Protein AF-A0CNX6-F1 (afdb_monomer_lite)

Structure (mmCIF, N/CA/C/O backbone):
data_AF-A0CNX6-F1
#
_entry.id   AF-A0CNX6-F1
#
loop_
_atom_site.group_PDB
_atom_site.id
_atom_site.type_symbol
_atom_site.label_atom_id
_atom_site.label_alt_id
_atom_site.label_comp_id
_atom_site.label_asym_id
_atom_site.label_entity_id
_atom_site.label_seq_id
_atom_site.pdbx_PDB_ins_code
_atom_site.Cartn_x
_atom_site.Cartn_y
_atom_site.Cartn_z
_atom_site.occupancy
_atom_site.B_iso_or_equiv
_atom_site.auth_seq_id
_atom_site.auth_comp_id
_atom_site.auth_asym_id
_atom_site.auth_atom_id
_atom_site.pdbx_PDB_model_num
ATOM 1 N N . MET A 1 1 ? -31.852 -24.486 -34.198 1.00 36.44 1 MET A N 1
ATOM 2 C CA . MET A 1 1 ? -31.543 -23.685 -35.401 1.00 36.44 1 MET A CA 1
ATOM 3 C C . MET A 1 1 ? -32.086 -22.284 -35.173 1.00 36.44 1 MET A C 1
ATOM 5 O O . MET A 1 1 ? -33.287 -22.093 -35.274 1.00 36.44 1 MET A O 1
ATOM 9 N N . HIS A 1 2 ? -31.235 -21.342 -34.767 1.00 29.67 2 HIS A N 1
ATOM 10 C CA . HIS A 1 2 ? -31.602 -19.928 -34.651 1.00 29.67 2 HIS A CA 1
ATOM 11 C C . HIS A 1 2 ? -31.051 -19.204 -35.879 1.00 29.67 2 HIS A C 1
ATOM 13 O O . HIS A 1 2 ? -29.842 -19.201 -36.094 1.00 29.67 2 HIS A O 1
ATOM 19 N N . VAL A 1 3 ? -31.940 -18.643 -36.699 1.00 36.47 3 VAL A N 1
ATOM 20 C CA . VAL A 1 3 ? -31.579 -17.771 -37.822 1.00 36.47 3 VAL A CA 1
ATOM 21 C C . VAL A 1 3 ? -31.664 -16.337 -37.315 1.00 36.47 3 VAL A C 1
ATOM 23 O O . VAL A 1 3 ? -32.747 -15.853 -36.993 1.00 36.47 3 VAL A O 1
ATOM 26 N N . SER A 1 4 ? -30.517 -15.678 -37.198 1.00 38.25 4 SER A N 1
ATOM 27 C CA . SER A 1 4 ? -30.438 -14.260 -36.851 1.00 38.25 4 SER A CA 1
ATOM 28 C C . SER A 1 4 ? -30.680 -13.416 -38.101 1.00 38.25 4 SER A C 1
ATOM 30 O O . SER A 1 4 ? -29.988 -13.574 -39.106 1.00 38.25 4 SER A O 1
ATOM 32 N N . ILE A 1 5 ? -31.661 -12.519 -38.038 1.00 42.66 5 ILE A N 1
ATOM 33 C CA . ILE A 1 5 ? -31.946 -11.528 -39.079 1.00 42.66 5 ILE A CA 1
ATOM 34 C C . ILE A 1 5 ? -30.960 -10.368 -38.891 1.00 42.66 5 ILE A C 1
ATOM 36 O O . ILE A 1 5 ? -30.980 -9.697 -37.860 1.00 42.66 5 ILE A O 1
ATOM 40 N N . LEU A 1 6 ? -30.072 -10.163 -39.867 1.00 39.75 6 LEU A N 1
ATOM 41 C CA . LEU A 1 6 ? -29.133 -9.037 -39.896 1.00 39.75 6 LEU A CA 1
ATOM 42 C C . LEU A 1 6 ? -29.864 -7.724 -40.195 1.00 39.75 6 LEU A C 1
ATOM 44 O O . LEU A 1 6 ? -30.817 -7.691 -40.978 1.00 39.75 6 LEU A O 1
ATOM 48 N N . SER A 1 7 ? -29.400 -6.632 -39.585 1.00 51.34 7 SER A N 1
ATOM 49 C CA . SER A 1 7 ? -29.961 -5.301 -39.810 1.00 51.34 7 SER A CA 1
ATOM 50 C C . SER A 1 7 ? -29.601 -4.782 -41.219 1.00 51.34 7 SER A C 1
ATOM 52 O O . SER A 1 7 ? -28.533 -5.115 -41.742 1.00 51.34 7 SER A O 1
ATOM 54 N N . PRO A 1 8 ? -30.428 -3.926 -41.853 1.00 50.75 8 PRO A N 1
ATOM 55 C CA . PRO A 1 8 ? -30.141 -3.374 -43.186 1.00 50.75 8 PRO A CA 1
ATOM 56 C C . PRO A 1 8 ? -28.811 -2.602 -43.286 1.00 50.75 8 PRO A C 1
ATOM 58 O O . PRO A 1 8 ? -28.249 -2.467 -44.373 1.00 50.75 8 PRO A O 1
ATOM 61 N N . LEU A 1 9 ? -28.286 -2.114 -42.157 1.00 49.88 9 LEU A N 1
ATOM 62 C CA . LEU A 1 9 ? -27.001 -1.413 -42.072 1.00 49.88 9 LEU A CA 1
ATOM 63 C C . LEU A 1 9 ? -25.792 -2.354 -42.212 1.00 49.88 9 LEU A C 1
ATOM 65 O O . LEU A 1 9 ? -24.749 -1.929 -42.712 1.00 49.88 9 LEU A O 1
ATOM 69 N N . ASP A 1 10 ? -25.937 -3.631 -41.854 1.00 50.38 10 ASP A N 1
ATOM 70 C CA . ASP A 1 10 ? -24.855 -4.620 -41.952 1.00 50.38 10 ASP A CA 1
ATOM 71 C C . ASP A 1 10 ? -24.656 -5.117 -43.394 1.00 50.38 10 ASP A C 1
ATOM 73 O O . ASP A 1 10 ? -23.540 -5.446 -43.800 1.00 50.38 10 ASP A O 1
ATOM 77 N N . ILE A 1 11 ? -25.710 -5.070 -44.218 1.00 54.50 11 ILE A N 1
ATOM 78 C CA . ILE A 1 11 ? -25.638 -5.380 -45.656 1.00 54.50 11 ILE A CA 1
ATOM 79 C C . ILE A 1 11 ? -24.845 -4.296 -46.404 1.00 54.50 11 ILE A C 1
ATOM 81 O O . ILE A 1 11 ? -24.065 -4.600 -47.305 1.00 54.50 11 ILE A O 1
ATOM 85 N N . LEU A 1 12 ? -24.967 -3.030 -45.994 1.00 48.00 12 LEU A N 1
ATOM 86 C CA . LEU A 1 12 ? -24.266 -1.909 -46.629 1.00 48.00 12 LEU A CA 1
ATOM 87 C C . LEU A 1 12 ? -22.758 -1.894 -46.342 1.00 48.00 12 LEU A C 1
ATOM 89 O O . LEU A 1 12 ? -21.979 -1.507 -47.213 1.00 48.00 12 LEU A O 1
ATOM 93 N N . LYS A 1 13 ? -22.318 -2.361 -45.167 1.00 51.28 13 LYS A N 1
ATOM 94 C CA . LYS A 1 13 ? -20.883 -2.444 -44.843 1.00 51.28 13 LYS A CA 1
ATOM 95 C C . LYS A 1 13 ? -20.153 -3.535 -45.629 1.00 51.28 13 LYS A C 1
ATOM 97 O O . LYS A 1 13 ? -19.016 -3.311 -46.038 1.00 51.28 13 LYS A O 1
ATOM 102 N N . ASN A 1 14 ? -20.807 -4.664 -45.910 1.00 49.69 14 ASN A N 1
ATOM 103 C CA . ASN A 1 14 ? -20.186 -5.771 -46.648 1.00 49.69 14 ASN A CA 1
ATOM 104 C C . ASN A 1 14 ? -20.047 -5.518 -48.157 1.00 49.69 14 ASN A C 1
ATOM 106 O O . ASN A 1 14 ? -19.192 -6.122 -48.797 1.00 49.69 14 ASN A O 1
ATOM 110 N N . VAL A 1 15 ? -20.833 -4.603 -48.731 1.00 56.00 15 VAL A N 1
ATOM 111 C CA . VAL A 1 15 ? -20.748 -4.280 -50.168 1.00 56.00 15 VAL A CA 1
ATOM 112 C C . VAL A 1 15 ? -19.650 -3.250 -50.471 1.00 56.00 15 VAL A C 1
ATOM 114 O O . VAL A 1 15 ? -19.107 -3.245 -51.571 1.00 56.00 15 VAL A O 1
ATOM 117 N N . PHE A 1 16 ? -19.269 -2.399 -49.510 1.00 51.25 16 PHE A N 1
ATOM 118 C CA . PHE A 1 16 ? -18.373 -1.262 -49.776 1.00 51.25 16 PHE A CA 1
ATOM 119 C C . PHE A 1 16 ? -16.903 -1.442 -49.362 1.00 51.25 16 PHE A C 1
ATOM 121 O O . PHE A 1 16 ? -16.089 -0.588 -49.707 1.00 51.25 16 PHE A O 1
ATOM 128 N N . MET A 1 17 ? -16.537 -2.523 -48.666 1.00 44.75 17 MET A N 1
ATOM 129 C CA . MET A 1 17 ? -15.186 -2.706 -48.101 1.00 44.75 17 MET A CA 1
ATOM 130 C C . MET A 1 17 ? -14.483 -3.984 -48.582 1.00 44.75 17 MET A C 1
ATOM 132 O O . MET A 1 17 ? -13.770 -4.624 -47.817 1.00 44.75 17 MET A O 1
ATOM 136 N N . ASN A 1 18 ? -14.659 -4.365 -49.850 1.00 43.34 18 ASN A N 1
ATOM 137 C CA . ASN A 1 18 ? -13.845 -5.413 -50.471 1.00 43.34 18 ASN A CA 1
ATOM 138 C C . ASN A 1 18 ? -12.880 -4.779 -51.495 1.00 43.34 18 ASN A C 1
ATOM 140 O O . ASN A 1 18 ? -13.341 -4.262 -52.514 1.00 43.34 18 ASN A O 1
ATOM 144 N N . PRO A 1 19 ? -11.553 -4.767 -51.256 1.00 48.38 19 PRO A N 1
ATOM 145 C CA . PRO A 1 19 ? -10.582 -4.059 -52.091 1.00 48.38 19 PRO A CA 1
ATOM 146 C C . PRO A 1 19 ? -10.087 -4.924 -53.261 1.00 48.38 19 PRO A C 1
ATOM 148 O O . PRO A 1 19 ? -8.896 -4.982 -53.550 1.00 48.38 19 PRO A O 1
ATOM 151 N N . LEU A 1 20 ? -11.004 -5.605 -53.946 1.00 47.19 20 LEU A N 1
ATOM 152 C CA . LEU A 1 20 ? -10.717 -6.394 -55.143 1.00 47.19 20 LEU A CA 1
ATOM 153 C C . LEU A 1 20 ? -11.647 -5.954 -56.268 1.00 47.19 20 LEU A C 1
ATOM 155 O O . LEU A 1 20 ? -12.494 -6.717 -56.698 1.00 47.19 20 LEU A O 1
ATOM 159 N N . PHE A 1 21 ? -11.525 -4.705 -56.716 1.00 44.97 21 PHE A N 1
ATOM 160 C CA . PHE A 1 21 ? -11.891 -4.338 -58.086 1.00 44.97 21 PHE A CA 1
ATOM 161 C C . PHE A 1 21 ? -11.226 -3.005 -58.444 1.00 44.97 21 PHE A C 1
ATOM 163 O O . PHE A 1 21 ? -11.696 -1.915 -58.112 1.00 44.97 21 PHE A O 1
ATOM 170 N N . VAL A 1 22 ? -10.075 -3.112 -59.099 1.00 51.28 22 VAL A N 1
ATOM 171 C CA . VAL A 1 22 ? -9.511 -2.039 -59.912 1.00 51.28 22 VAL A CA 1
ATOM 172 C C . VAL A 1 22 ? -10.306 -2.061 -61.217 1.00 51.28 22 VAL A C 1
ATOM 174 O O . VAL A 1 22 ? -10.332 -3.090 -61.875 1.00 51.28 22 VAL A O 1
ATOM 177 N N . GLU A 1 23 ? -11.019 -0.980 -61.538 1.00 51.03 23 GLU A N 1
ATOM 178 C CA . GLU A 1 23 ? -10.852 -0.226 -62.792 1.00 51.03 23 GLU A CA 1
ATOM 179 C C . GLU A 1 23 ? -11.990 0.789 -63.040 1.00 51.03 23 GLU A C 1
ATOM 181 O O . GLU A 1 23 ? -13.180 0.520 -62.904 1.00 51.03 23 GLU A O 1
ATOM 186 N N . THR A 1 24 ? -11.564 1.979 -63.479 1.00 49.41 24 THR A N 1
ATOM 187 C CA . THR A 1 24 ? -12.315 3.127 -64.032 1.00 49.41 24 THR A CA 1
ATOM 188 C C . THR A 1 24 ? -13.084 4.051 -63.061 1.00 49.41 24 THR A C 1
ATOM 190 O O . THR A 1 24 ? -14.204 3.810 -62.614 1.00 49.41 24 THR A O 1
ATOM 193 N N . LYS A 1 25 ? -12.498 5.236 -62.814 1.00 53.53 25 LYS A N 1
ATOM 194 C CA . LYS A 1 25 ? -13.112 6.377 -62.096 1.00 53.53 25 LYS A CA 1
ATOM 195 C C . LYS A 1 25 ? -14.414 6.887 -62.740 1.00 53.53 25 LYS A C 1
ATOM 197 O O . LYS A 1 25 ? -15.207 7.542 -62.066 1.00 53.53 25 LYS A O 1
ATOM 202 N N . THR A 1 26 ? -14.651 6.587 -64.015 1.00 54.91 26 THR A N 1
ATOM 203 C CA . THR A 1 26 ? -15.762 7.142 -64.800 1.00 54.91 26 THR A CA 1
ATOM 204 C C . THR A 1 26 ? -17.111 6.496 -64.460 1.00 54.91 26 THR A C 1
ATOM 206 O O . THR A 1 26 ? -18.118 7.196 -64.368 1.00 54.91 26 THR A O 1
ATOM 209 N N . VAL A 1 27 ? -17.147 5.191 -64.162 1.00 55.97 27 VAL A N 1
ATOM 210 C CA . VAL A 1 27 ? -18.404 4.477 -63.847 1.00 55.97 27 VAL A CA 1
ATOM 211 C C . VAL A 1 27 ? -18.932 4.848 -62.455 1.00 55.97 27 VAL A C 1
ATOM 213 O O . VAL A 1 27 ? -20.139 4.985 -62.251 1.00 55.97 27 VAL A O 1
ATOM 216 N N . ARG A 1 28 ? -18.032 5.117 -61.500 1.00 55.88 28 ARG A N 1
ATOM 217 C CA . ARG A 1 28 ? -18.399 5.480 -60.120 1.00 55.88 28 ARG A CA 1
ATOM 218 C C . ARG A 1 28 ? -19.134 6.824 -60.034 1.00 55.88 28 ARG A C 1
ATOM 220 O O . ARG A 1 28 ? -20.031 6.973 -59.208 1.00 55.88 28 ARG A O 1
ATOM 227 N N . MET A 1 29 ? -18.791 7.779 -60.902 1.00 59.28 29 MET A N 1
ATOM 228 C CA . MET A 1 29 ? -19.467 9.081 -60.978 1.00 59.28 29 MET A CA 1
ATOM 229 C C . MET A 1 29 ? -20.886 8.967 -61.543 1.00 59.28 29 MET A C 1
ATOM 231 O O . MET A 1 29 ? -21.799 9.586 -60.997 1.00 59.28 29 MET A O 1
ATOM 235 N N . HIS A 1 30 ? -21.106 8.140 -62.571 1.00 62.12 30 HIS A N 1
ATOM 236 C CA . HIS A 1 30 ? -22.454 7.942 -63.107 1.00 62.12 30 HIS A CA 1
ATOM 237 C C . HIS A 1 30 ? -23.366 7.178 -62.147 1.00 62.12 30 HIS A C 1
ATOM 239 O O . HIS A 1 30 ? -24.505 7.604 -61.959 1.00 62.12 30 HIS A O 1
ATOM 245 N N . LEU A 1 31 ? -22.860 6.154 -61.450 1.00 60.31 31 LEU A N 1
ATOM 246 C CA . LEU A 1 31 ? -23.667 5.403 -60.483 1.00 60.31 31 LEU A CA 1
ATOM 247 C C . LEU A 1 31 ? -24.138 6.280 -59.305 1.00 60.31 31 LEU A C 1
ATOM 249 O O . LEU A 1 31 ? -25.303 6.219 -58.906 1.00 60.31 31 LEU A O 1
ATOM 253 N N . LEU A 1 32 ? -23.261 7.149 -58.781 1.00 62.78 32 LEU A N 1
ATOM 254 C CA . LEU A 1 32 ? -23.598 8.087 -57.699 1.00 62.78 32 LEU A CA 1
ATOM 255 C C . LEU A 1 32 ? -24.633 9.133 -58.132 1.00 62.78 32 LEU A C 1
ATOM 257 O O . LEU A 1 32 ? -25.510 9.493 -57.343 1.00 62.78 32 LEU A O 1
ATOM 261 N N . HIS A 1 33 ? -24.565 9.595 -59.383 1.00 68.62 33 HIS A N 1
ATOM 262 C CA . HIS A 1 33 ? -25.531 10.555 -59.909 1.00 68.62 33 HIS A CA 1
ATOM 263 C C . HIS A 1 33 ? -26.914 9.917 -60.092 1.00 68.62 33 HIS A C 1
ATOM 265 O O . HIS A 1 33 ? -27.915 10.492 -59.664 1.00 68.62 33 HIS A O 1
ATOM 271 N N . THR A 1 34 ? -26.983 8.693 -60.628 1.00 68.00 34 THR A N 1
ATOM 272 C CA . THR A 1 34 ? -28.257 7.975 -60.781 1.00 68.00 34 THR A CA 1
ATOM 273 C C . THR A 1 34 ? -28.888 7.607 -59.439 1.00 68.00 34 THR A C 1
ATOM 275 O O . THR A 1 34 ? -30.102 7.730 -59.295 1.00 68.00 34 THR A O 1
ATOM 278 N N . MET A 1 35 ? -28.099 7.243 -58.419 1.00 71.25 35 MET A N 1
ATOM 279 C CA . MET A 1 35 ? -28.651 6.956 -57.087 1.00 71.25 35 MET A CA 1
ATOM 280 C C . MET A 1 35 ? -29.179 8.211 -56.380 1.00 71.25 35 MET A C 1
ATOM 282 O O . MET A 1 35 ? -30.213 8.130 -55.719 1.00 71.25 35 MET A O 1
ATOM 286 N N . ARG A 1 36 ? -28.536 9.377 -56.552 1.00 67.19 36 ARG A N 1
ATOM 287 C CA . ARG A 1 36 ? -29.060 10.655 -56.032 1.00 67.19 36 ARG A CA 1
ATOM 288 C C . ARG A 1 36 ? -30.414 11.010 -56.644 1.00 67.19 36 ARG A C 1
ATOM 290 O O . ARG A 1 36 ? -31.321 11.397 -55.913 1.00 67.19 36 ARG A O 1
ATOM 297 N N . ILE A 1 37 ? -30.565 10.825 -57.955 1.00 69.50 37 ILE A N 1
ATOM 298 C CA . ILE A 1 37 ? -31.827 11.085 -58.661 1.00 69.50 37 ILE A CA 1
ATOM 299 C C . ILE A 1 37 ? -32.917 10.107 -58.194 1.00 69.50 37 ILE A C 1
ATOM 301 O O . ILE A 1 37 ? -34.033 10.525 -57.889 1.00 69.50 37 ILE A O 1
ATOM 305 N N . PHE A 1 38 ? -32.586 8.820 -58.050 1.00 69.44 38 PHE A N 1
ATOM 306 C CA . PHE A 1 38 ? -33.543 7.800 -57.613 1.00 69.44 38 PHE A CA 1
ATOM 307 C C . PHE A 1 38 ? -34.036 8.026 -56.171 1.00 69.44 38 PHE A C 1
ATOM 309 O O . PHE A 1 38 ? -35.221 7.857 -55.885 1.00 69.44 38 PHE A O 1
ATOM 316 N N . PHE A 1 39 ? -33.153 8.460 -55.263 1.00 63.84 39 PHE A N 1
ATOM 317 C CA . PHE A 1 39 ? -33.538 8.818 -53.893 1.00 63.84 39 PHE A CA 1
ATOM 318 C C . PHE A 1 39 ? -34.388 10.095 -53.831 1.00 63.84 39 PHE A C 1
ATOM 320 O O . PHE A 1 39 ? -35.363 10.127 -53.081 1.00 63.84 39 PHE A O 1
ATOM 327 N N . ALA A 1 40 ? -34.069 11.111 -54.641 1.00 60.97 40 ALA A N 1
ATOM 328 C CA . ALA A 1 40 ? -34.831 12.359 -54.692 1.00 60.97 40 ALA A CA 1
ATOM 329 C C . ALA A 1 40 ? -36.265 12.160 -55.218 1.00 60.97 40 ALA A C 1
ATOM 331 O O . ALA A 1 40 ? -37.193 12.786 -54.713 1.00 60.97 40 ALA A O 1
ATOM 332 N N . MET A 1 41 ? -36.469 11.253 -56.182 1.00 70.06 41 MET A N 1
ATOM 333 C CA . MET A 1 41 ? -37.806 10.947 -56.710 1.00 70.06 41 MET A CA 1
ATOM 334 C C . MET A 1 41 ? -38.646 10.091 -55.755 1.00 70.06 41 MET A C 1
ATOM 336 O O . MET A 1 41 ? -39.860 10.262 -55.684 1.00 70.06 41 MET A O 1
ATOM 340 N N . LYS A 1 42 ? -38.021 9.161 -55.019 1.00 71.62 42 LYS A N 1
ATOM 341 C CA . LYS A 1 42 ? -38.747 8.221 -54.151 1.00 71.62 42 LYS A CA 1
ATOM 342 C C . LYS A 1 42 ? -39.124 8.814 -52.787 1.00 71.62 42 LYS A C 1
ATOM 344 O O . LYS A 1 42 ? -40.061 8.324 -52.162 1.00 71.62 42 LYS A O 1
ATOM 349 N N . TYR A 1 43 ? -38.437 9.868 -52.336 1.00 65.06 43 TYR A N 1
ATOM 350 C CA . TYR A 1 43 ? -38.671 10.500 -51.031 1.00 65.06 43 TYR A CA 1
ATOM 351 C C . TYR A 1 43 ? -38.680 12.041 -51.111 1.00 65.06 43 TYR A C 1
ATOM 353 O O . TYR A 1 43 ? -37.820 12.696 -50.514 1.00 65.06 43 TYR A O 1
ATOM 361 N N . PRO A 1 44 ? -39.661 12.657 -51.799 1.00 58.09 44 PRO A N 1
ATOM 362 C CA . PRO A 1 44 ? -39.697 14.109 -52.013 1.00 58.09 44 PRO A CA 1
ATOM 363 C C . PRO A 1 44 ? -39.846 14.927 -50.716 1.00 58.09 44 PRO A C 1
ATOM 365 O O . PRO A 1 44 ? -39.481 16.098 -50.681 1.00 58.09 44 PRO A O 1
ATOM 368 N N . HIS A 1 45 ? -40.313 14.315 -49.623 1.00 54.66 45 HIS A N 1
ATOM 369 C CA . HIS A 1 45 ? -40.473 14.975 -48.321 1.00 54.66 45 HIS A CA 1
ATOM 370 C C . HIS A 1 45 ? -39.189 15.055 -47.475 1.00 54.66 45 HIS A C 1
ATOM 372 O O . HIS A 1 45 ? -39.203 15.683 -46.422 1.00 54.66 45 HIS A O 1
ATOM 378 N N . ILE A 1 46 ? -38.076 14.446 -47.907 1.00 52.78 46 ILE A N 1
ATOM 379 C CA . ILE A 1 46 ? -36.804 14.457 -47.153 1.00 52.78 46 ILE A CA 1
ATOM 380 C C . ILE A 1 46 ? -35.867 15.594 -47.630 1.00 52.78 46 ILE A C 1
ATOM 382 O O . ILE A 1 46 ? -34.819 15.841 -47.039 1.00 52.78 46 ILE A O 1
ATOM 386 N N . VAL A 1 47 ? -36.258 16.371 -48.651 1.00 48.84 47 VAL A N 1
ATOM 387 C CA . VAL A 1 47 ? -35.452 17.467 -49.235 1.00 48.84 47 VAL A CA 1
ATOM 388 C C . VAL A 1 47 ? -35.770 18.831 -48.590 1.00 48.84 47 VAL A C 1
ATOM 390 O O . VAL A 1 47 ? -35.898 19.850 -49.259 1.00 48.84 47 VAL A O 1
ATOM 393 N N . GLN A 1 48 ? -35.905 18.863 -47.263 1.00 54.38 48 GLN A N 1
ATOM 394 C CA . GLN A 1 48 ? -35.879 20.095 -46.458 1.00 54.38 48 GLN A CA 1
ATOM 395 C C . GLN A 1 48 ? -35.084 19.869 -45.168 1.00 54.38 48 GLN A C 1
ATOM 397 O O . GLN A 1 48 ? -35.543 20.138 -44.062 1.00 54.38 48 GLN A O 1
ATOM 402 N N . LEU A 1 49 ? -33.858 19.366 -45.288 1.00 55.25 49 LEU A N 1
ATOM 403 C CA . LEU A 1 49 ? -32.885 19.538 -44.214 1.00 55.25 49 LEU A CA 1
ATOM 404 C C . LEU A 1 49 ? -32.257 20.919 -44.399 1.00 55.25 49 LEU A C 1
ATOM 406 O O . LEU A 1 49 ? -31.230 21.060 -45.056 1.00 55.25 49 LEU A O 1
ATOM 410 N N . GLN A 1 50 ? -32.922 21.950 -43.867 1.00 50.94 50 GLN A N 1
ATOM 411 C CA . GLN A 1 50 ? -32.249 23.220 -43.619 1.00 50.94 50 GLN A CA 1
ATOM 412 C C . GLN A 1 50 ? -31.043 22.932 -42.725 1.00 50.94 50 GLN A C 1
ATOM 414 O O . GLN A 1 50 ? -31.171 22.244 -41.709 1.00 50.94 50 GLN A O 1
ATOM 419 N N . GLU A 1 51 ? -29.876 23.425 -43.131 1.00 55.12 51 GLU A N 1
ATOM 420 C CA . GLU A 1 51 ? -28.644 23.365 -42.356 1.00 55.12 51 GLU A CA 1
ATOM 421 C C . GLU A 1 51 ? -28.887 24.040 -41.005 1.00 55.12 51 GLU A C 1
ATOM 423 O O . GLU A 1 51 ? -28.845 25.260 -40.856 1.00 55.12 51 GLU A O 1
ATOM 428 N N . LYS A 1 52 ? -29.213 23.231 -39.997 1.00 54.75 52 LYS A N 1
ATOM 429 C CA . LYS A 1 52 ? -29.296 23.685 -38.619 1.00 54.75 52 LYS A CA 1
ATOM 430 C C . LYS A 1 52 ? -27.858 23.962 -38.200 1.00 54.75 52 LYS A C 1
ATOM 432 O O . LYS A 1 52 ? -27.131 23.036 -37.850 1.00 54.75 52 LYS A O 1
ATOM 437 N N . VAL A 1 53 ? -27.437 25.221 -38.301 1.00 58.88 53 VAL A N 1
ATOM 438 C CA . VAL A 1 53 ? -26.156 25.698 -37.772 1.00 58.88 53 VAL A CA 1
ATOM 439 C C . VAL A 1 53 ? -26.207 25.488 -36.261 1.00 58.88 53 VAL A C 1
ATOM 441 O O . VAL A 1 53 ? -26.762 26.292 -35.513 1.00 58.88 53 VAL A O 1
ATOM 444 N N . VAL A 1 54 ? -25.720 24.334 -35.808 1.00 64.62 54 VAL A N 1
ATOM 445 C CA . VAL A 1 54 ? -25.539 24.051 -34.388 1.00 64.62 54 VAL A CA 1
ATOM 446 C C . VAL A 1 54 ? -24.356 24.897 -33.955 1.00 64.62 54 VAL A C 1
ATOM 448 O O . VAL A 1 54 ? -23.208 24.525 -34.167 1.00 64.62 54 VAL A O 1
ATOM 451 N N . LEU A 1 55 ? -24.647 26.072 -33.403 1.00 65.06 55 LEU A N 1
ATOM 452 C CA . LEU A 1 55 ? -23.653 26.931 -32.781 1.00 65.06 55 LEU A CA 1
ATOM 453 C C . LEU A 1 55 ? -23.157 26.220 -31.513 1.00 65.06 55 LEU A C 1
ATOM 455 O O . LEU A 1 55 ? -23.810 26.254 -30.469 1.00 65.06 55 LEU A O 1
ATOM 459 N N . TYR A 1 56 ? -22.045 25.497 -31.621 1.00 73.81 56 TYR A N 1
ATOM 460 C CA . TYR A 1 56 ? -21.371 24.899 -30.472 1.00 73.81 56 TYR A CA 1
ATOM 461 C C . TYR A 1 56 ? -20.823 26.036 -29.611 1.00 73.81 56 TYR A C 1
ATOM 463 O O . TYR A 1 56 ? -19.945 26.786 -30.030 1.00 73.81 56 TYR A O 1
ATOM 471 N N . LYS A 1 57 ? -21.399 26.202 -28.418 1.00 81.00 57 LYS A N 1
ATOM 472 C CA . LYS A 1 57 ? -20.930 27.182 -27.442 1.00 81.00 57 LYS A CA 1
ATOM 473 C C . LYS A 1 57 ? -19.545 26.746 -26.967 1.00 81.00 57 LYS A C 1
ATOM 475 O O . LYS A 1 57 ? -19.412 25.637 -26.459 1.00 81.00 57 LYS A O 1
ATOM 480 N N . GLU A 1 58 ? -18.539 27.592 -27.153 1.00 93.12 58 GLU A N 1
ATOM 481 C CA . GLU A 1 58 ? -17.209 27.391 -26.575 1.00 93.12 58 GLU A CA 1
ATOM 482 C C . GLU A 1 58 ? -17.331 27.424 -25.041 1.00 93.12 58 GLU A C 1
ATOM 484 O O . GLU A 1 58 ? -18.007 28.302 -24.498 1.00 93.12 58 GLU A O 1
ATOM 489 N N . TYR A 1 59 ? -16.754 26.439 -24.347 1.00 91.50 59 TYR A N 1
ATOM 490 C CA . TYR A 1 59 ? -16.770 26.346 -22.881 1.00 91.50 59 TYR A CA 1
ATOM 491 C C . TYR A 1 59 ? -15.420 25.847 -22.364 1.00 91.50 59 TYR A C 1
ATOM 493 O O . TYR A 1 59 ? -14.910 24.835 -22.848 1.00 91.50 59 TYR A O 1
ATOM 501 N N . SER A 1 60 ? -14.832 26.533 -21.388 1.00 94.56 60 SER A N 1
ATOM 502 C CA . SER A 1 60 ? -13.594 26.086 -20.746 1.00 94.56 60 SER A CA 1
ATOM 503 C C . SER A 1 60 ? -13.883 25.119 -19.595 1.00 94.56 60 SER A C 1
ATOM 505 O O . SER A 1 60 ? -15.038 24.875 -19.235 1.00 94.56 60 SER A O 1
ATOM 507 N N . CYS A 1 61 ? -12.835 24.550 -18.998 1.00 92.81 61 CYS A N 1
ATOM 508 C CA . CYS A 1 61 ? -12.983 23.712 -17.811 1.00 92.81 61 CYS A CA 1
ATOM 509 C C . CYS A 1 61 ? -13.671 24.466 -16.665 1.00 92.81 61 CYS A C 1
ATOM 511 O O . CYS A 1 61 ? -14.509 23.902 -15.972 1.00 92.81 61 CYS A O 1
ATOM 513 N N . GLU A 1 62 ? -13.380 25.753 -16.511 1.00 94.31 62 GLU A N 1
ATOM 514 C CA . GLU A 1 62 ? -13.907 26.615 -15.453 1.00 94.31 62 GLU A CA 1
ATOM 515 C C . GLU A 1 62 ? -15.420 26.867 -15.583 1.00 94.31 62 GLU A C 1
ATOM 517 O O . GLU A 1 62 ? -16.088 27.117 -14.578 1.00 94.31 62 GLU A O 1
ATOM 522 N N . ASP A 1 63 ? -15.988 26.702 -16.783 1.00 94.25 63 ASP A N 1
ATOM 523 C CA . ASP A 1 63 ? -17.432 26.807 -17.033 1.00 94.25 63 ASP A CA 1
ATOM 524 C C . ASP A 1 63 ? -18.216 25.554 -16.583 1.00 94.25 63 ASP A C 1
ATOM 526 O O . ASP A 1 63 ? -19.453 25.546 -16.536 1.00 94.25 63 ASP A O 1
ATOM 530 N N . LEU A 1 64 ? -17.521 24.459 -16.254 1.00 93.38 64 LEU A N 1
ATOM 531 C CA . LEU A 1 64 ? -18.127 23.172 -15.913 1.00 93.38 64 LEU A CA 1
ATOM 532 C C . LEU A 1 64 ? -18.429 23.093 -14.412 1.00 93.38 64 LEU A C 1
ATOM 534 O O . LEU A 1 64 ? -17.623 22.638 -13.607 1.00 93.38 64 LEU A O 1
ATOM 538 N N . LEU A 1 65 ? -19.654 23.468 -14.038 1.00 94.44 65 LEU A N 1
ATOM 539 C CA . LEU A 1 65 ? -20.104 23.544 -12.637 1.00 94.44 65 LEU A CA 1
ATOM 540 C C . LEU A 1 65 ? -20.382 22.189 -11.959 1.00 94.44 65 LEU A C 1
ATOM 542 O O . LEU A 1 65 ? -20.751 22.146 -10.788 1.00 94.44 65 LEU A O 1
ATOM 546 N N . THR A 1 66 ? -20.266 21.070 -12.676 1.00 93.06 66 THR A N 1
ATOM 547 C CA . THR A 1 66 ? -20.609 19.742 -12.144 1.00 93.06 66 THR A CA 1
ATOM 548 C C . THR A 1 66 ? -19.475 18.756 -12.358 1.00 93.06 66 THR A C 1
ATOM 550 O O . THR A 1 66 ? -19.032 18.575 -13.494 1.00 93.06 66 THR A O 1
ATOM 553 N N . LYS A 1 67 ? -19.107 18.024 -11.299 1.00 90.81 67 LYS A N 1
ATOM 554 C CA . LYS A 1 67 ? -18.068 16.981 -11.313 1.00 90.81 67 LYS A CA 1
ATOM 555 C C . LYS A 1 67 ? -18.180 16.009 -12.488 1.00 90.81 67 LYS A C 1
ATOM 557 O O . LYS A 1 67 ? -17.180 15.694 -13.113 1.00 90.81 67 LYS A O 1
ATOM 562 N N . THR A 1 68 ? -19.392 15.566 -12.820 1.00 91.38 68 THR A N 1
ATOM 563 C CA . THR A 1 68 ? -19.633 14.592 -13.900 1.00 91.38 68 THR A CA 1
ATOM 564 C C . THR A 1 68 ? -19.344 15.129 -15.299 1.00 91.38 68 THR A C 1
ATOM 566 O O . THR A 1 68 ? -19.171 14.338 -16.217 1.00 91.38 68 THR A O 1
ATOM 569 N N . LYS A 1 69 ? -19.318 16.453 -15.480 1.00 91.56 69 LYS A N 1
ATOM 570 C CA . LYS A 1 69 ? -18.997 17.091 -16.762 1.00 91.56 69 LYS A CA 1
ATOM 571 C C . LYS A 1 69 ? -17.531 17.506 -16.858 1.00 91.56 69 LYS A C 1
ATOM 573 O O . LYS A 1 69 ? -17.074 17.796 -17.954 1.00 91.56 69 LYS A O 1
ATOM 578 N N . CYS A 1 70 ? -16.810 17.528 -15.738 1.00 91.62 70 CYS A N 1
ATOM 579 C CA . CYS A 1 70 ? -15.424 17.967 -15.648 1.00 91.62 70 CYS A CA 1
ATOM 580 C C . CYS A 1 70 ? -14.462 16.889 -16.164 1.00 91.62 70 CYS A C 1
ATOM 582 O O . CYS A 1 70 ? -13.786 16.219 -15.387 1.00 91.62 70 CYS A O 1
ATOM 584 N N . THR A 1 71 ? -14.453 16.686 -17.479 1.00 89.19 71 THR A N 1
ATOM 585 C CA . THR A 1 71 ? -13.572 15.715 -18.140 1.00 89.19 71 THR A CA 1
ATOM 586 C C . THR A 1 71 ? -12.666 16.391 -19.159 1.00 89.19 71 THR A C 1
ATOM 588 O O . THR A 1 71 ? -11.456 16.200 -19.112 1.00 89.19 71 THR A O 1
ATOM 591 N N . GLN A 1 72 ? -13.231 17.205 -20.053 1.00 91.94 72 GLN A N 1
ATOM 592 C CA . GLN A 1 72 ? -12.488 17.940 -21.075 1.00 91.94 72 GLN A CA 1
ATOM 593 C C . GLN A 1 72 ? -13.243 19.197 -21.526 1.00 91.94 72 GLN A C 1
ATOM 595 O O . GLN A 1 72 ? -14.477 19.229 -21.471 1.00 91.94 72 GLN A O 1
ATOM 600 N N . ASP A 1 73 ? -12.511 20.207 -21.986 1.00 92.00 73 ASP A N 1
ATOM 601 C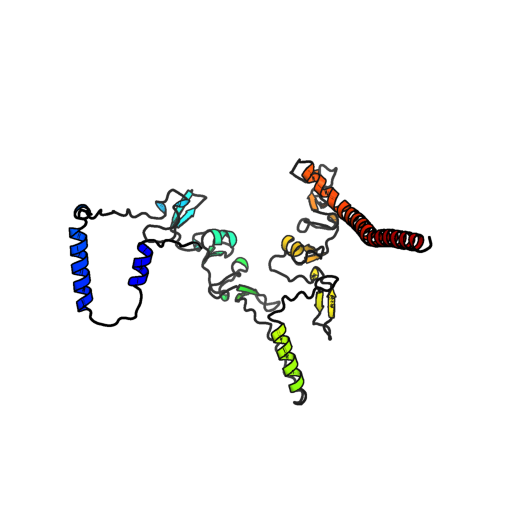 CA . ASP A 1 73 ? -13.075 21.428 -22.566 1.00 92.00 73 ASP A CA 1
ATOM 602 C C . ASP A 1 73 ? -13.478 21.242 -24.046 1.00 92.00 73 ASP A C 1
ATOM 604 O O . ASP A 1 73 ? -13.343 20.156 -24.621 1.00 92.00 73 ASP A O 1
ATOM 608 N N . TYR A 1 74 ? -13.983 22.304 -24.685 1.00 91.94 74 TYR A N 1
ATOM 609 C CA . TYR A 1 74 ? -14.350 22.274 -26.110 1.00 91.94 74 TYR A CA 1
ATOM 610 C C . TYR A 1 74 ? -13.159 22.060 -27.067 1.00 91.94 74 TYR A C 1
ATOM 612 O O . TYR A 1 74 ? -13.365 21.681 -28.220 1.00 91.94 74 TYR A O 1
ATOM 620 N N . GLN A 1 75 ? -11.927 22.303 -26.604 1.00 91.25 75 GLN A N 1
ATOM 621 C CA . GLN A 1 75 ? -10.685 22.094 -27.355 1.00 91.25 75 GLN A CA 1
ATOM 622 C C . GLN A 1 75 ? -10.110 20.683 -27.142 1.00 91.25 75 GLN A C 1
ATOM 624 O O . GLN A 1 75 ? -9.111 20.332 -27.770 1.00 91.25 75 GLN A O 1
ATOM 629 N N . GLY A 1 76 ? -10.723 19.872 -26.272 1.00 87.38 76 GLY A N 1
ATOM 630 C CA . GLY A 1 76 ? -10.241 18.544 -25.899 1.00 87.38 76 GLY A CA 1
ATOM 631 C C . GLY A 1 76 ? -9.116 18.555 -24.860 1.00 87.38 76 GLY A C 1
ATOM 632 O O . GLY A 1 76 ? -8.445 17.538 -24.693 1.00 87.38 76 GLY A O 1
ATOM 633 N N . LYS A 1 77 ? -8.880 19.671 -24.158 1.00 85.88 77 LYS A N 1
ATOM 634 C CA . LYS A 1 77 ? -7.945 19.710 -23.025 1.00 85.88 77 LYS A CA 1
ATOM 635 C C . LYS A 1 77 ? -8.597 19.081 -21.807 1.00 85.88 77 LYS A C 1
ATOM 637 O O . LYS A 1 77 ? -9.742 19.392 -21.487 1.00 85.88 77 LYS A O 1
ATOM 642 N N . SER A 1 78 ? -7.854 18.221 -21.118 1.00 86.38 78 SER A N 1
ATOM 643 C CA . SER A 1 78 ? -8.333 17.558 -19.909 1.00 86.38 78 SER A CA 1
ATOM 644 C C . SER A 1 78 ? -8.643 18.567 -18.807 1.00 86.38 78 SER A C 1
ATOM 646 O O . SER A 1 78 ? -7.862 19.477 -18.524 1.00 86.38 78 SER A O 1
ATOM 648 N N . CYS A 1 79 ? -9.777 18.366 -18.151 1.00 88.56 79 CYS A N 1
ATOM 649 C CA . CYS A 1 79 ? -10.192 19.151 -17.003 1.00 88.56 79 CYS A CA 1
ATOM 650 C C . CYS A 1 79 ? -10.060 18.343 -15.716 1.00 88.56 79 CYS A C 1
ATOM 652 O O . CYS A 1 79 ? -10.194 17.120 -15.719 1.00 88.56 79 CYS A O 1
ATOM 654 N N . LEU A 1 80 ? -9.851 19.039 -14.602 1.00 86.00 80 LEU A N 1
ATOM 655 C CA . LEU A 1 80 ? -9.726 18.442 -13.285 1.00 86.00 80 LEU A CA 1
ATOM 656 C C . LEU A 1 80 ? -10.713 19.035 -12.282 1.00 86.00 80 LEU A C 1
ATOM 658 O O . LEU A 1 80 ? -10.756 20.243 -12.067 1.00 86.00 80 LEU A O 1
ATOM 662 N N . TRP A 1 81 ? -11.449 18.161 -11.593 1.00 87.44 81 TRP A N 1
ATOM 663 C CA . TRP A 1 81 ? -12.361 18.559 -10.525 1.00 87.44 81 TRP A CA 1
ATOM 664 C C . TRP A 1 81 ? -11.639 18.714 -9.183 1.00 87.44 81 TRP A C 1
ATOM 666 O O . TRP A 1 81 ? -11.141 17.748 -8.599 1.00 87.44 81 TRP A O 1
ATOM 676 N N . MET A 1 82 ? -11.649 19.925 -8.640 1.00 78.75 82 MET A N 1
ATOM 677 C CA . MET A 1 82 ? -11.075 20.257 -7.342 1.00 78.75 82 MET A CA 1
ATOM 678 C C . MET A 1 82 ? -12.130 20.096 -6.241 1.00 78.75 82 MET A C 1
ATOM 680 O O . MET A 1 82 ? -12.978 20.961 -6.041 1.00 78.75 82 MET A O 1
ATOM 684 N N . ASN A 1 83 ? -12.066 19.001 -5.472 1.00 76.56 83 ASN A N 1
ATOM 685 C CA . ASN A 1 83 ? -13.036 18.732 -4.393 1.00 76.56 83 ASN A CA 1
ATOM 686 C C . ASN A 1 83 ? -13.056 19.816 -3.296 1.00 76.56 83 ASN A C 1
ATOM 688 O O . ASN A 1 83 ? -14.096 20.026 -2.678 1.00 76.56 83 ASN A O 1
ATOM 692 N N . LEU A 1 84 ? -11.928 20.490 -3.042 1.00 76.00 84 LEU A N 1
ATOM 693 C CA . LEU A 1 84 ? -11.833 21.531 -2.009 1.00 76.00 84 LEU A CA 1
ATOM 694 C C . LEU A 1 84 ? -12.578 22.809 -2.406 1.00 76.00 84 LEU A C 1
ATOM 696 O O . LEU A 1 84 ? -13.268 23.396 -1.583 1.00 76.00 84 LEU A O 1
ATOM 700 N N . THR A 1 85 ? -12.441 23.231 -3.663 1.00 83.19 85 THR A N 1
ATOM 701 C CA . THR A 1 85 ? -13.042 24.469 -4.177 1.00 83.19 85 THR A CA 1
ATOM 702 C C . THR A 1 85 ? -14.373 24.234 -4.884 1.00 83.19 85 THR A C 1
ATOM 704 O O . THR A 1 85 ? -15.058 25.200 -5.190 1.00 83.19 85 THR A O 1
ATOM 707 N N . GLN A 1 86 ? -14.750 22.972 -5.130 1.00 89.25 86 GLN A N 1
ATOM 708 C CA . GLN A 1 86 ? -15.918 22.586 -5.934 1.00 89.25 86 GLN A CA 1
ATOM 709 C C . GLN A 1 86 ? -15.898 23.222 -7.335 1.00 89.25 86 GLN A C 1
ATOM 711 O O . GLN A 1 86 ? -16.937 23.585 -7.881 1.00 89.25 86 GLN A O 1
ATOM 716 N N . THR A 1 87 ? -14.704 23.363 -7.916 1.00 89.75 87 THR A N 1
ATOM 717 C CA . THR A 1 87 ? -14.503 23.941 -9.248 1.00 89.75 87 THR A CA 1
ATOM 718 C C . THR A 1 87 ? -13.794 22.962 -10.169 1.00 89.75 87 THR A C 1
ATOM 720 O O . THR A 1 87 ? -13.001 22.126 -9.733 1.00 89.75 87 THR A O 1
ATOM 723 N N . CYS A 1 88 ? -14.079 23.073 -11.459 1.00 90.12 88 CYS A N 1
ATOM 724 C CA . CYS A 1 88 ? -13.357 22.379 -12.507 1.00 90.12 88 CYS A CA 1
ATOM 725 C C . CYS A 1 88 ? -12.277 23.322 -13.056 1.00 90.12 88 CYS A C 1
ATOM 727 O O . CYS A 1 88 ? -12.566 24.480 -13.334 1.00 90.12 88 CYS A O 1
ATOM 729 N N . VAL A 1 89 ? -11.030 22.867 -13.151 1.00 88.94 89 VAL A N 1
ATOM 730 C CA . VAL A 1 89 ? -9.901 23.675 -13.638 1.00 88.94 89 VAL A CA 1
ATOM 731 C C . VAL A 1 89 ? -9.211 22.969 -14.788 1.00 88.94 89 VAL A C 1
ATOM 733 O O . VAL A 1 89 ? -9.228 21.741 -14.872 1.00 88.94 89 VAL A O 1
ATOM 736 N N . THR A 1 90 ? -8.595 23.734 -15.678 1.00 88.06 90 THR A N 1
ATOM 737 C CA . THR A 1 90 ? -7.786 23.162 -16.756 1.00 88.06 90 THR A CA 1
ATOM 738 C C . THR A 1 90 ? -6.596 22.393 -16.177 1.00 88.06 90 THR A C 1
ATOM 740 O O . THR A 1 90 ? -5.772 22.957 -15.459 1.00 88.06 90 THR A O 1
ATOM 743 N N . PHE A 1 91 ? -6.498 21.095 -16.476 1.00 84.50 91 PHE A N 1
ATOM 744 C CA . 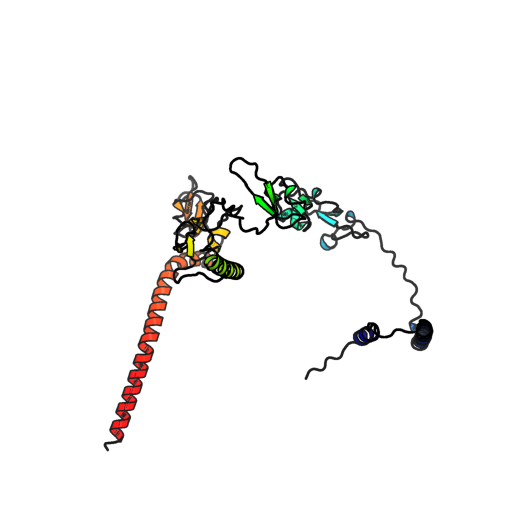PHE A 1 91 ? -5.375 20.260 -16.055 1.00 84.50 91 PHE A CA 1
ATOM 745 C C . PHE A 1 91 ? -4.298 20.294 -17.130 1.00 84.50 91 PHE A C 1
ATOM 747 O O . PHE A 1 91 ? -4.416 19.644 -18.169 1.00 84.50 91 PHE A O 1
ATOM 754 N N . SER A 1 92 ? -3.254 21.083 -16.890 1.00 81.19 92 SER A N 1
ATOM 755 C CA . SER A 1 92 ? -2.177 21.259 -17.866 1.00 81.19 92 SER A CA 1
ATOM 756 C C . SER A 1 92 ? -0.989 20.337 -17.597 1.00 81.19 92 SER A C 1
ATOM 758 O O . SER A 1 92 ? -0.375 19.822 -18.531 1.00 81.19 92 SER A O 1
ATOM 760 N N . GLN A 1 93 ? -0.687 20.087 -16.322 1.00 87.44 93 GLN A N 1
ATOM 761 C CA . GLN A 1 93 ? 0.495 19.343 -15.900 1.00 87.44 93 GLN A CA 1
ATOM 762 C C . GLN A 1 93 ? 0.311 18.767 -14.491 1.00 87.44 93 GLN A C 1
ATOM 764 O O . GLN A 1 93 ? -0.394 19.320 -13.648 1.00 87.44 93 GLN A O 1
ATOM 769 N N . CYS A 1 94 ? 1.001 17.664 -14.199 1.00 90.94 94 CYS A N 1
ATOM 770 C CA . CYS A 1 94 ? 0.919 17.003 -12.896 1.00 90.94 94 CYS A CA 1
ATOM 771 C C . CYS A 1 94 ? 1.320 17.916 -11.723 1.00 90.94 94 CYS A C 1
ATOM 773 O O . CYS A 1 94 ? 0.767 17.774 -10.636 1.00 90.94 94 CYS A O 1
ATOM 775 N N . SER A 1 95 ? 2.225 18.881 -11.934 1.00 90.25 95 SER A N 1
ATOM 776 C CA . SER A 1 95 ? 2.708 19.803 -10.890 1.00 90.25 95 SER A CA 1
ATOM 777 C C . SER A 1 95 ? 1.633 20.698 -10.282 1.00 90.25 95 SER A C 1
ATOM 779 O O . SER A 1 95 ? 1.846 21.227 -9.188 1.00 90.25 95 SER A O 1
ATOM 781 N N . ASP A 1 96 ? 0.479 20.820 -10.939 1.00 87.06 96 ASP A N 1
ATOM 782 C CA . ASP A 1 96 ? -0.671 21.574 -10.441 1.00 87.06 96 ASP A CA 1
ATOM 783 C C . ASP A 1 96 ? -1.336 20.860 -9.238 1.00 87.06 96 ASP A C 1
ATOM 785 O O . ASP A 1 96 ? -2.020 21.482 -8.421 1.00 87.06 96 ASP A O 1
ATOM 789 N N . VAL A 1 97 ? -1.088 19.554 -9.067 1.00 87.44 97 VAL A N 1
ATOM 790 C CA . VAL A 1 97 ? -1.661 18.725 -7.999 1.00 87.44 97 VAL A CA 1
ATOM 791 C C . VAL A 1 97 ? -0.687 18.616 -6.822 1.00 87.44 97 VAL A C 1
ATOM 793 O O . VAL A 1 97 ? 0.344 17.946 -6.877 1.00 87.44 97 VAL A O 1
ATOM 796 N N . LYS A 1 98 ? -1.038 19.247 -5.697 1.00 90.12 98 LYS A N 1
ATOM 797 C CA . LYS A 1 98 ? -0.240 19.256 -4.454 1.00 90.12 98 LYS A CA 1
ATOM 798 C C . LYS A 1 98 ? -0.521 18.032 -3.577 1.00 90.12 98 LYS A C 1
ATOM 800 O O . LYS A 1 98 ? -1.013 18.161 -2.456 1.00 90.12 98 LYS A O 1
ATOM 805 N N . LYS A 1 99 ? -0.269 16.840 -4.116 1.00 91.69 99 LYS A N 1
ATOM 806 C CA . LYS A 1 99 ? -0.396 15.568 -3.395 1.00 91.69 99 LYS A CA 1
ATOM 807 C C . LYS A 1 99 ? 0.958 14.882 -3.262 1.00 91.69 99 LYS A C 1
ATOM 809 O O . LYS A 1 99 ? 1.809 14.982 -4.141 1.00 91.69 99 LYS A O 1
ATOM 814 N N . THR A 1 100 ? 1.150 14.194 -2.143 1.00 92.81 100 THR A N 1
ATOM 815 C CA . THR A 1 100 ? 2.455 13.656 -1.731 1.00 92.81 100 THR A CA 1
ATOM 816 C C . THR A 1 100 ? 2.566 12.146 -1.921 1.00 92.81 100 THR A C 1
ATOM 818 O O . THR A 1 100 ? 3.641 11.580 -1.730 1.00 92.81 100 THR A O 1
ATOM 821 N N . THR A 1 101 ? 1.478 11.476 -2.313 1.00 92.25 101 THR A N 1
ATOM 822 C CA . THR A 1 101 ? 1.455 10.024 -2.515 1.00 92.25 101 THR A CA 1
ATOM 823 C C . THR A 1 101 ? 1.120 9.655 -3.958 1.00 92.25 101 THR A C 1
ATOM 825 O O . THR A 1 101 ? 0.347 10.336 -4.632 1.00 92.25 101 THR A O 1
ATOM 828 N N . LEU A 1 102 ? 1.681 8.537 -4.440 1.00 91.00 102 LEU A N 1
ATOM 829 C CA . LEU A 1 102 ? 1.403 8.020 -5.786 1.00 91.00 102 LEU A CA 1
ATOM 830 C C . LEU A 1 102 ? -0.095 7.768 -6.002 1.00 91.00 102 LEU A C 1
ATOM 832 O O . LEU A 1 102 ? -0.633 8.177 -7.024 1.00 91.00 102 LEU A O 1
ATOM 836 N N . SER A 1 103 ? -0.752 7.109 -5.041 1.00 90.00 103 SER A N 1
ATOM 837 C CA . SER A 1 103 ? -2.176 6.759 -5.140 1.00 90.00 103 SER A CA 1
ATOM 838 C C . SER A 1 103 ? -3.037 8.008 -5.297 1.00 90.00 103 SER A C 1
ATOM 840 O O . SER A 1 103 ? -3.907 8.054 -6.161 1.00 90.00 103 SER A O 1
ATOM 842 N N . GLU A 1 104 ? -2.745 9.060 -4.527 1.00 90.94 104 GLU A N 1
ATOM 843 C CA . GLU A 1 104 ? -3.442 10.330 -4.687 1.00 90.94 104 GLU A CA 1
ATOM 844 C C . GLU A 1 104 ? -3.152 10.969 -6.039 1.00 90.94 104 GLU A C 1
ATOM 846 O O . GLU A 1 104 ? -4.098 11.414 -6.660 1.00 90.94 104 GLU A O 1
ATOM 851 N N . CYS A 1 105 ? -1.909 10.985 -6.533 1.00 91.25 105 CYS A N 1
ATOM 852 C CA . CYS A 1 105 ? -1.591 11.543 -7.855 1.00 91.25 105 CYS A CA 1
ATOM 853 C C . CYS A 1 105 ? -2.267 10.785 -9.008 1.00 91.25 105 CYS A C 1
ATOM 855 O O . CYS A 1 105 ? -2.753 11.401 -9.956 1.00 91.25 105 CYS A O 1
ATOM 857 N N . GLN A 1 106 ? -2.350 9.458 -8.911 1.00 88.50 106 GLN A N 1
ATOM 858 C CA . GLN A 1 106 ? -2.951 8.606 -9.938 1.00 88.50 106 GLN A CA 1
ATOM 859 C C . GLN A 1 106 ? -4.476 8.726 -10.020 1.00 88.50 106 GLN A C 1
ATOM 861 O O . GLN A 1 106 ? -5.046 8.407 -11.058 1.00 88.50 106 GLN A O 1
ATOM 866 N N . GLN A 1 107 ? -5.146 9.249 -8.986 1.00 83.94 107 GLN A N 1
ATOM 867 C CA . GLN A 1 107 ? -6.570 9.601 -9.079 1.00 83.94 107 GLN A CA 1
ATOM 868 C C . GLN A 1 107 ? -6.838 10.733 -10.083 1.00 83.94 107 GLN A C 1
ATOM 870 O O . GLN A 1 107 ? -7.969 10.883 -10.538 1.00 83.94 107 GLN A O 1
ATOM 875 N N . TYR A 1 108 ? -5.818 11.538 -10.400 1.00 82.00 108 TYR A N 1
ATOM 876 C CA . TYR A 1 108 ? -5.920 12.702 -11.281 1.00 82.00 108 TYR A CA 1
ATOM 877 C C . TYR A 1 108 ? -5.504 12.354 -12.708 1.00 82.00 108 TYR A C 1
ATOM 879 O O . TYR A 1 108 ? -6.173 12.734 -13.664 1.00 82.00 108 TYR A O 1
ATOM 887 N N . SER A 1 109 ? -4.395 11.630 -12.855 1.00 84.38 109 SER A N 1
ATOM 888 C CA . SER A 1 109 ? -3.938 11.130 -14.145 1.00 84.38 109 SER A CA 1
ATOM 889 C C . SER A 1 109 ? -3.038 9.919 -13.951 1.00 84.38 109 SER A C 1
ATOM 891 O O . SER A 1 109 ? -2.115 9.932 -13.135 1.00 84.38 109 SER A O 1
ATOM 893 N N . GLU A 1 110 ? -3.264 8.891 -14.767 1.00 83.94 110 GLU A N 1
ATOM 894 C CA . GLU A 1 110 ? -2.422 7.693 -14.812 1.00 83.94 110 GLU A CA 1
ATOM 895 C C . GLU A 1 110 ? -0.988 7.989 -15.273 1.00 83.94 110 GLU A C 1
ATOM 897 O O . GLU A 1 110 ? -0.125 7.134 -15.123 1.00 83.94 110 GLU A O 1
ATOM 902 N N . GLN A 1 111 ? -0.728 9.182 -15.823 1.00 87.19 111 GLN A N 1
ATOM 903 C CA . GLN A 1 111 ? 0.590 9.630 -16.292 1.00 87.19 111 GLN A CA 1
ATOM 904 C C . GLN A 1 111 ? 1.380 10.415 -15.229 1.00 87.19 111 GLN A C 1
ATOM 906 O O . GLN A 1 111 ? 2.470 10.920 -15.516 1.00 87.19 111 GLN A O 1
ATOM 911 N N . CYS A 1 112 ? 0.837 10.549 -14.014 1.00 92.62 112 CYS A N 1
ATOM 912 C CA . CYS A 1 112 ? 1.475 11.261 -12.913 1.00 92.62 112 CYS A CA 1
ATOM 913 C C . CYS A 1 112 ? 2.013 10.307 -11.836 1.00 92.62 112 CYS A C 1
ATOM 915 O O . CYS A 1 112 ? 1.394 9.302 -11.482 1.00 92.62 112 CYS A O 1
ATOM 917 N N . THR A 1 113 ? 3.141 10.689 -11.242 1.00 95.31 113 THR A N 1
ATOM 918 C CA . THR A 1 113 ? 3.713 10.111 -10.019 1.00 95.31 113 THR A CA 1
ATOM 919 C C . THR A 1 113 ? 3.868 11.189 -8.947 1.00 95.31 113 THR A C 1
ATOM 921 O O . THR A 1 113 ? 3.624 12.360 -9.218 1.00 95.31 113 THR A O 1
ATOM 924 N N . SER A 1 114 ? 4.252 10.830 -7.720 1.00 95.75 114 SER A N 1
ATOM 925 C CA . SER A 1 114 ? 4.557 11.814 -6.671 1.00 95.75 114 SER A CA 1
ATOM 926 C C . SER A 1 114 ? 6.051 11.878 -6.386 1.00 95.75 114 SER A C 1
ATOM 928 O O . SER A 1 114 ? 6.703 10.839 -6.298 1.00 95.75 114 SER A O 1
ATOM 930 N N . ASN A 1 115 ? 6.585 13.084 -6.184 1.00 94.50 115 ASN A N 1
ATOM 931 C CA . ASN A 1 115 ? 7.945 13.309 -5.672 1.00 94.50 115 ASN A CA 1
ATOM 932 C C . ASN A 1 115 ? 8.014 13.448 -4.141 1.00 94.50 115 ASN A C 1
ATOM 934 O O . ASN A 1 115 ? 9.075 13.761 -3.601 1.00 94.50 115 ASN A O 1
ATOM 938 N N . GLY A 1 116 ? 6.894 13.223 -3.445 1.00 93.00 116 GLY A N 1
ATOM 939 C CA . GLY A 1 116 ? 6.764 13.402 -1.997 1.00 93.00 116 GLY A CA 1
ATOM 940 C C . GLY A 1 116 ? 6.341 14.812 -1.568 1.00 93.00 116 GLY A C 1
ATOM 941 O O . GLY A 1 116 ? 6.007 15.007 -0.404 1.00 93.00 116 GLY A O 1
ATOM 942 N N . ILE A 1 117 ? 6.302 15.781 -2.488 1.00 93.75 117 ILE A N 1
ATOM 943 C CA . ILE A 1 117 ? 5.873 17.168 -2.240 1.00 93.75 117 ILE A CA 1
ATOM 944 C C . ILE A 1 117 ? 4.640 17.500 -3.094 1.00 93.75 117 ILE A C 1
ATOM 946 O O . ILE A 1 117 ? 3.636 17.999 -2.588 1.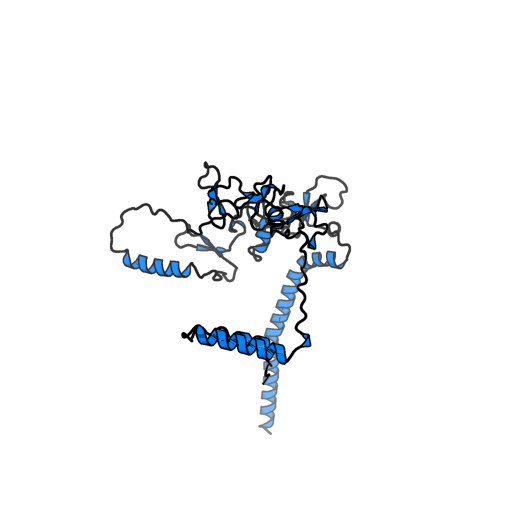00 93.75 117 ILE A O 1
ATOM 950 N N . ASN A 1 118 ? 4.702 17.201 -4.388 1.00 94.19 118 ASN A N 1
ATOM 951 C CA . ASN A 1 118 ? 3.626 17.366 -5.355 1.00 94.19 118 ASN A CA 1
ATOM 952 C C . ASN A 1 118 ? 3.628 16.220 -6.378 1.00 94.19 118 ASN A C 1
ATOM 954 O O . ASN A 1 118 ? 4.508 15.352 -6.392 1.00 94.19 118 ASN A O 1
ATOM 958 N N . CYS A 1 119 ? 2.611 16.198 -7.233 1.00 94.38 119 CYS A N 1
ATOM 959 C CA . CYS A 1 119 ? 2.593 15.285 -8.360 1.00 94.38 119 CYS A CA 1
ATOM 960 C C . CYS A 1 119 ? 3.497 15.816 -9.473 1.00 94.38 119 CYS A C 1
ATOM 962 O O . CYS A 1 119 ? 3.587 17.015 -9.710 1.00 94.38 119 CYS A O 1
ATOM 964 N N . ILE A 1 120 ? 4.167 14.916 -10.172 1.00 95.69 120 ILE A N 1
ATOM 965 C CA . ILE A 1 120 ? 5.021 15.202 -11.320 1.00 95.69 120 ILE A CA 1
ATOM 966 C C . ILE A 1 120 ? 4.679 14.217 -12.433 1.00 95.69 120 ILE A C 1
ATOM 968 O O . ILE A 1 120 ? 4.152 13.135 -12.171 1.00 95.69 120 ILE A O 1
ATOM 972 N N . SER A 1 121 ? 4.938 14.590 -13.681 1.00 94.75 121 SER A N 1
ATOM 973 C CA . SER A 1 121 ? 4.772 13.665 -14.803 1.00 94.75 121 SER A CA 1
ATOM 974 C C . SER A 1 121 ? 5.788 12.533 -14.698 1.00 94.75 121 SER A C 1
ATOM 976 O O . SER A 1 121 ? 6.852 12.714 -14.100 1.00 94.75 121 SER A O 1
ATOM 978 N N . TYR A 1 122 ? 5.488 11.376 -15.288 1.00 94.69 122 TYR A N 1
ATOM 979 C CA . TYR A 1 122 ? 6.493 10.324 -15.380 1.00 94.69 122 TYR A CA 1
ATOM 980 C C . TYR A 1 122 ? 7.752 10.818 -16.104 1.00 94.69 122 TYR A C 1
ATOM 982 O O . TYR A 1 122 ? 7.688 11.436 -17.167 1.00 94.69 122 TYR A O 1
ATOM 990 N N . GLN A 1 123 ? 8.898 10.503 -15.516 1.00 95.94 123 GLN A N 1
ATOM 991 C CA . GLN A 1 123 ? 10.234 10.716 -16.061 1.00 95.94 123 GLN A CA 1
ATOM 992 C C . GLN A 1 123 ? 10.911 9.360 -16.275 1.00 95.94 123 GLN A C 1
ATOM 994 O O . GLN A 1 123 ? 10.335 8.314 -15.963 1.00 95.94 123 GLN A O 1
ATOM 999 N N . LYS A 1 124 ? 12.126 9.348 -16.826 1.00 97.06 124 LYS A N 1
ATOM 1000 C CA . LYS A 1 124 ? 12.922 8.113 -16.875 1.00 97.06 124 LYS A CA 1
ATOM 1001 C C . LYS A 1 124 ? 13.258 7.664 -15.458 1.00 97.06 124 LYS A C 1
ATOM 1003 O O . LYS A 1 124 ? 13.513 8.512 -14.605 1.00 97.06 124 LYS A O 1
ATOM 1008 N N . CYS A 1 125 ? 13.344 6.357 -15.214 1.00 96.62 125 CYS A N 1
ATOM 1009 C CA . CYS A 1 125 ? 13.674 5.826 -13.892 1.00 96.62 125 CYS A CA 1
ATOM 1010 C C . CYS A 1 125 ? 14.943 6.475 -13.312 1.00 96.62 125 CYS A C 1
ATOM 1012 O O . CYS A 1 125 ? 14.962 6.834 -12.143 1.00 96.62 125 CYS A O 1
ATOM 1014 N N . SER A 1 126 ? 15.971 6.707 -14.134 1.00 95.75 126 SER A N 1
ATOM 1015 C CA . SER A 1 126 ? 17.236 7.327 -13.710 1.00 95.75 126 SER A CA 1
ATOM 1016 C C . SER A 1 126 ? 17.134 8.785 -13.247 1.00 95.75 126 SER A C 1
ATOM 1018 O O . SER A 1 126 ? 18.078 9.286 -12.645 1.00 95.75 126 SER A O 1
ATOM 1020 N N . GLU A 1 127 ? 16.047 9.489 -13.570 1.00 96.75 127 GLU A N 1
ATOM 1021 C CA . GLU A 1 127 ? 15.849 10.899 -13.204 1.00 96.75 127 GLU A CA 1
ATOM 1022 C C . GLU A 1 127 ? 15.206 11.056 -11.818 1.00 96.75 127 GLU A C 1
ATOM 1024 O O . GLU A 1 127 ? 15.263 12.134 -11.227 1.00 96.75 127 GLU A O 1
ATOM 1029 N N . TYR A 1 128 ? 14.628 9.988 -11.260 1.00 95.75 128 TYR A N 1
ATOM 1030 C CA . TYR A 1 128 ? 14.020 10.048 -9.938 1.00 95.75 128 TYR A CA 1
ATOM 1031 C C . TYR A 1 128 ? 15.067 10.030 -8.825 1.00 95.75 128 TYR A C 1
ATOM 1033 O O . TYR A 1 128 ? 15.821 9.071 -8.655 1.00 95.75 128 TYR A O 1
ATOM 1041 N N . THR A 1 129 ? 15.025 11.066 -7.992 1.00 93.69 129 THR A N 1
ATOM 1042 C CA . THR A 1 129 ? 15.869 11.225 -6.798 1.00 93.69 129 THR A CA 1
ATOM 1043 C C . THR A 1 129 ? 15.180 10.788 -5.504 1.00 93.69 129 THR A C 1
ATOM 1045 O O . THR A 1 129 ? 15.787 10.839 -4.439 1.00 93.69 129 THR A O 1
ATOM 1048 N N . ASN A 1 130 ? 13.920 10.340 -5.569 1.00 92.31 130 ASN A N 1
ATOM 1049 C CA . ASN A 1 130 ? 13.136 9.902 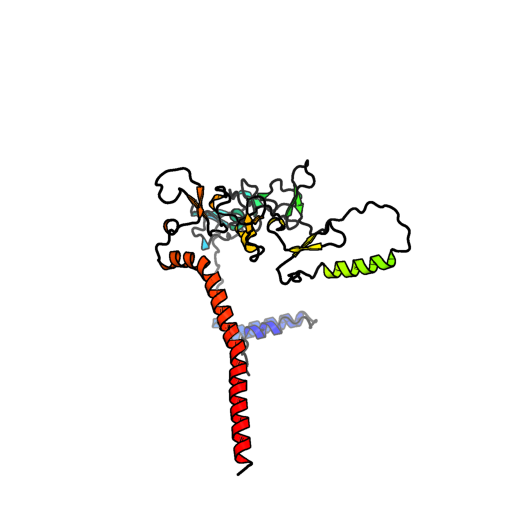-4.413 1.00 92.31 130 ASN A CA 1
ATOM 1050 C C . ASN A 1 130 ? 12.549 8.501 -4.652 1.00 92.31 130 ASN A C 1
ATOM 1052 O O . ASN A 1 130 ? 11.966 8.229 -5.707 1.00 92.31 130 ASN A O 1
ATOM 1056 N N . SER A 1 131 ? 12.632 7.636 -3.639 1.00 92.69 131 SER A N 1
ATOM 1057 C CA . SER A 1 131 ? 12.033 6.296 -3.644 1.00 92.69 131 SER A CA 1
ATOM 1058 C C . SER A 1 131 ? 10.523 6.314 -3.890 1.00 92.69 131 SER A C 1
ATOM 1060 O O . SER A 1 131 ? 9.988 5.398 -4.509 1.00 92.69 131 SER A O 1
ATOM 1062 N N . THR A 1 132 ? 9.838 7.384 -3.482 1.00 91.19 132 THR A N 1
ATOM 1063 C CA . THR A 1 132 ? 8.389 7.561 -3.662 1.00 91.19 132 THR A CA 1
ATOM 1064 C C . THR A 1 132 ? 7.994 7.595 -5.141 1.00 91.19 132 THR A C 1
ATOM 1066 O O . THR A 1 132 ? 6.972 7.014 -5.516 1.00 91.19 132 THR A O 1
ATOM 1069 N N . SER A 1 133 ? 8.815 8.231 -5.984 1.00 93.62 133 SER A N 1
ATOM 1070 C CA . SER A 1 133 ? 8.582 8.337 -7.433 1.00 93.62 133 SER A CA 1
ATOM 1071 C C . SER A 1 133 ? 9.026 7.088 -8.192 1.00 93.62 133 SER A C 1
ATOM 1073 O O . SER A 1 133 ? 8.515 6.810 -9.277 1.00 93.62 133 SER A O 1
ATOM 1075 N N . CYS A 1 134 ? 9.955 6.324 -7.609 1.00 95.12 134 CYS A N 1
ATOM 1076 C CA . CYS A 1 134 ? 10.627 5.185 -8.222 1.00 95.12 134 CYS A CA 1
ATOM 1077 C C . CYS A 1 134 ? 9.781 3.905 -8.223 1.00 95.12 134 CYS A C 1
ATOM 1079 O O . CYS A 1 134 ? 10.092 2.911 -7.569 1.00 95.12 134 CYS A O 1
ATOM 1081 N N . LYS A 1 135 ? 8.678 3.948 -8.964 1.00 93.12 135 LYS A N 1
ATOM 1082 C CA . LYS A 1 135 ? 7.807 2.790 -9.202 1.00 93.12 135 LYS A CA 1
ATOM 1083 C C . LYS A 1 135 ? 7.601 2.560 -10.689 1.00 93.12 135 LYS A C 1
ATOM 1085 O O . LYS A 1 135 ? 7.717 1.440 -11.161 1.00 93.12 135 LYS A O 1
ATOM 1090 N N . LYS A 1 136 ? 7.365 3.640 -11.433 1.00 93.25 136 LYS A N 1
ATOM 1091 C CA . LYS A 1 136 ? 7.128 3.601 -12.873 1.00 93.25 136 LYS A CA 1
ATOM 1092 C C . LYS A 1 136 ? 7.721 4.834 -13.541 1.00 93.25 136 LYS A C 1
ATOM 1094 O O . LYS A 1 136 ? 7.576 5.953 -13.044 1.00 93.25 136 LYS A O 1
ATOM 1099 N N . GLY A 1 137 ? 8.404 4.610 -14.648 1.00 94.44 137 GLY A N 1
ATOM 1100 C CA . GLY A 1 137 ? 9.018 5.624 -15.484 1.00 94.44 137 GLY A CA 1
ATOM 1101 C C . GLY A 1 137 ? 8.501 5.538 -16.911 1.00 94.44 137 GLY A C 1
ATOM 1102 O O . GLY A 1 137 ? 7.757 4.626 -17.279 1.00 94.44 137 GLY A O 1
ATOM 1103 N N . THR A 1 138 ? 8.906 6.495 -17.736 1.00 95.06 138 THR A N 1
ATOM 1104 C CA . THR A 1 138 ? 8.614 6.479 -19.179 1.00 95.06 138 THR A CA 1
ATOM 1105 C C . THR A 1 138 ? 9.352 5.359 -19.915 1.00 95.06 138 THR A C 1
ATOM 1107 O O . THR A 1 138 ? 8.971 4.991 -21.023 1.00 95.06 138 THR A O 1
ATOM 1110 N N . ASP A 1 139 ? 10.388 4.800 -19.291 1.00 95.12 139 ASP A N 1
ATOM 1111 C CA . ASP A 1 139 ? 11.219 3.696 -19.760 1.00 95.12 139 ASP A CA 1
ATOM 1112 C C . ASP A 1 139 ? 10.818 2.322 -19.190 1.00 95.12 139 ASP A C 1
ATOM 1114 O O . ASP A 1 139 ? 11.357 1.312 -19.640 1.00 95.12 139 ASP A O 1
ATOM 1118 N N . GLY A 1 140 ? 9.851 2.247 -18.266 1.00 92.69 140 GLY A N 1
ATOM 1119 C CA . GLY A 1 140 ? 9.311 0.984 -17.748 1.00 92.69 140 GLY A CA 1
ATOM 1120 C C . GLY A 1 140 ? 9.029 0.988 -16.246 1.00 92.69 140 GLY A C 1
ATOM 1121 O O . GLY A 1 140 ? 8.922 2.035 -15.613 1.00 92.69 140 GLY A O 1
ATOM 1122 N N . GLU A 1 141 ? 8.890 -0.203 -15.664 1.00 93.94 141 GLU A N 1
ATOM 1123 C CA . GLU A 1 141 ? 8.822 -0.367 -14.206 1.00 93.94 141 GLU A CA 1
ATOM 1124 C C . GLU A 1 141 ? 10.185 -0.022 -13.591 1.00 93.94 141 GLU A C 1
ATOM 1126 O O . GLU A 1 141 ? 11.226 -0.416 -14.121 1.00 93.94 141 GLU A O 1
ATOM 1131 N N . CYS A 1 142 ? 10.192 0.709 -12.478 1.00 95.06 142 CYS A N 1
ATOM 1132 C CA . CYS A 1 142 ? 11.412 1.154 -11.809 1.00 95.06 142 CYS A CA 1
ATOM 1133 C C . CYS A 1 142 ? 11.593 0.470 -10.450 1.00 95.06 142 CYS A C 1
ATOM 1135 O O . CYS A 1 142 ? 10.623 0.147 -9.769 1.00 95.06 142 CYS A O 1
ATOM 1137 N N . GLY A 1 143 ? 12.846 0.314 -10.026 1.00 93.06 143 GLY A N 1
ATOM 1138 C CA . GLY A 1 143 ? 13.224 -0.162 -8.702 1.00 93.06 143 GLY A CA 1
ATOM 1139 C C . GLY A 1 143 ? 14.217 0.779 -8.025 1.00 93.06 143 GLY A C 1
ATOM 1140 O O . GLY A 1 143 ? 15.153 1.280 -8.652 1.00 93.06 143 GLY A O 1
ATOM 1141 N N . TRP A 1 144 ? 14.010 1.010 -6.730 1.00 94.25 144 TRP A N 1
ATOM 1142 C CA . TRP A 1 144 ? 14.933 1.766 -5.888 1.00 94.25 144 TRP A CA 1
ATOM 1143 C C . TRP A 1 144 ? 16.051 0.835 -5.419 1.00 94.25 144 TRP A C 1
ATOM 1145 O O . TRP A 1 144 ? 15.802 -0.079 -4.631 1.00 94.25 144 TRP A O 1
ATOM 1155 N N . VAL A 1 145 ? 17.265 1.023 -5.939 1.00 91.12 145 VAL A N 1
ATOM 1156 C CA . VAL A 1 145 ? 18.390 0.107 -5.716 1.00 91.12 145 VAL A CA 1
ATOM 1157 C C . VAL A 1 145 ? 19.506 0.767 -4.911 1.00 91.12 145 VAL A C 1
ATOM 1159 O O . VAL A 1 145 ? 19.837 1.937 -5.106 1.00 91.12 145 VAL A O 1
ATOM 1162 N N . ILE A 1 146 ? 20.112 -0.017 -4.018 1.00 88.50 146 ILE A N 1
ATOM 1163 C CA . ILE A 1 146 ? 21.343 0.321 -3.296 1.00 88.50 146 ILE A CA 1
ATOM 1164 C C . ILE A 1 146 ? 22.420 -0.618 -3.842 1.00 88.50 146 ILE A C 1
ATOM 1166 O O . ILE A 1 146 ? 22.422 -1.806 -3.531 1.00 88.50 146 ILE A O 1
ATOM 1170 N N . GLU A 1 147 ? 23.286 -0.112 -4.720 1.00 79.75 147 GLU A N 1
ATOM 1171 C CA . GLU A 1 147 ? 24.265 -0.945 -5.438 1.00 79.75 147 GLU A CA 1
ATOM 1172 C C . GLU A 1 147 ? 25.430 -1.376 -4.527 1.00 79.75 147 GLU A C 1
ATOM 1174 O O . GLU A 1 147 ? 25.948 -2.484 -4.658 1.00 79.75 147 GLU A O 1
ATOM 1179 N N . GLN A 1 148 ? 25.815 -0.531 -3.562 1.00 81.06 148 GLN A N 1
ATOM 1180 C CA . GLN A 1 148 ? 26.842 -0.808 -2.551 1.00 81.06 148 GLN A CA 1
ATOM 1181 C C . GLN A 1 148 ? 26.511 -0.086 -1.237 1.00 81.06 148 GLN A C 1
ATOM 1183 O O . GLN A 1 148 ? 25.902 0.981 -1.262 1.00 81.06 148 GLN A O 1
ATOM 1188 N N . LEU A 1 149 ? 26.968 -0.622 -0.095 1.00 75.19 149 LEU A N 1
ATOM 1189 C CA . LEU A 1 149 ? 26.654 -0.124 1.261 1.00 75.19 149 LEU A CA 1
ATOM 1190 C C . LEU A 1 149 ? 27.046 1.351 1.523 1.00 75.19 149 LEU A C 1
ATOM 1192 O O . LEU A 1 149 ? 26.591 1.929 2.502 1.00 75.19 149 LEU A O 1
ATOM 1196 N N . ASN A 1 150 ? 27.868 1.949 0.652 1.00 78.38 150 ASN A N 1
ATOM 1197 C CA . ASN A 1 150 ? 28.391 3.315 0.768 1.00 78.38 150 ASN A CA 1
ATOM 1198 C C . ASN A 1 150 ? 28.012 4.217 -0.424 1.00 78.38 150 ASN A C 1
ATOM 1200 O O . ASN A 1 150 ? 28.638 5.256 -0.624 1.00 78.38 150 ASN A O 1
ATOM 1204 N N . GLN A 1 151 ? 27.054 3.807 -1.258 1.00 83.62 151 GLN A N 1
ATOM 1205 C CA . GLN A 1 151 ? 26.573 4.613 -2.383 1.00 83.62 151 GLN A CA 1
ATOM 1206 C C . GLN A 1 151 ? 25.171 5.144 -2.106 1.00 83.62 151 GLN A C 1
ATOM 1208 O O . GLN A 1 151 ? 24.353 4.469 -1.478 1.00 83.62 151 GLN A O 1
ATOM 1213 N N . GLU A 1 152 ? 24.894 6.352 -2.598 1.00 88.62 152 GLU A N 1
ATOM 1214 C CA . GLU A 1 152 ? 23.549 6.913 -2.542 1.00 88.62 152 GLU A CA 1
ATOM 1215 C C . GLU A 1 152 ? 22.580 6.015 -3.325 1.00 88.62 152 GLU A C 1
ATOM 1217 O O . GLU A 1 152 ? 22.901 5.571 -4.436 1.00 88.62 152 GLU A O 1
ATOM 1222 N N . PRO A 1 153 ? 21.404 5.707 -2.754 1.00 91.31 153 PRO A N 1
ATOM 1223 C CA . PRO A 1 153 ? 20.406 4.934 -3.460 1.00 91.31 153 PRO A CA 1
ATOM 1224 C C . PRO A 1 153 ? 19.941 5.691 -4.701 1.00 91.31 153 PRO A C 1
ATOM 1226 O O . PRO A 1 153 ? 19.732 6.903 -4.671 1.00 91.31 153 PRO A O 1
ATOM 1229 N N . LYS A 1 154 ? 19.736 4.956 -5.789 1.00 94.06 154 LYS A N 1
ATOM 1230 C CA . LYS A 1 154 ? 19.284 5.519 -7.062 1.00 94.06 154 LYS A CA 1
ATOM 1231 C C . LYS A 1 154 ? 18.133 4.710 -7.620 1.00 94.06 154 LYS A C 1
ATOM 1233 O O . LYS A 1 154 ? 18.039 3.498 -7.420 1.00 94.06 154 LYS A O 1
ATOM 1238 N N . CYS A 1 155 ? 17.268 5.388 -8.355 1.00 95.31 155 CYS A N 1
ATOM 1239 C CA . CYS A 1 155 ? 16.221 4.728 -9.102 1.00 95.31 155 CYS A CA 1
ATOM 1240 C C . CYS A 1 155 ? 16.759 4.218 -10.442 1.00 95.31 155 CYS A C 1
ATOM 1242 O O . CYS A 1 155 ? 17.472 4.927 -11.154 1.00 95.31 155 CYS A O 1
ATOM 1244 N N . GLN A 1 156 ? 16.434 2.975 -10.791 1.00 95.06 156 GLN A N 1
ATOM 1245 C CA . GLN A 1 156 ? 16.807 2.368 -12.066 1.00 95.06 156 GLN A CA 1
ATOM 1246 C C . GLN A 1 156 ? 15.643 1.570 -12.638 1.00 95.06 156 GLN A C 1
ATOM 1248 O O . GLN A 1 156 ? 14.735 1.169 -11.913 1.00 95.06 156 GLN A O 1
ATOM 1253 N N . ILE A 1 157 ? 15.668 1.335 -13.947 1.00 94.69 157 ILE A N 1
ATOM 1254 C CA . ILE A 1 157 ? 14.711 0.439 -14.591 1.00 94.69 157 ILE A CA 1
ATOM 1255 C C . ILE A 1 157 ? 14.839 -0.967 -13.989 1.00 94.69 157 ILE A C 1
ATOM 1257 O O . ILE A 1 157 ? 15.939 -1.511 -13.866 1.00 94.69 157 ILE A O 1
ATOM 1261 N N . PHE A 1 158 ? 13.710 -1.559 -13.609 1.00 86.81 158 PHE A N 1
ATOM 1262 C CA . PHE A 1 158 ? 13.641 -2.920 -13.100 1.00 86.81 158 PHE A CA 1
ATOM 1263 C C . PHE A 1 158 ? 13.804 -3.885 -14.273 1.00 86.81 158 PHE A C 1
ATOM 1265 O O . PHE A 1 158 ? 12.849 -4.419 -14.836 1.00 86.81 158 PHE A O 1
ATOM 1272 N N . GLN A 1 159 ? 15.045 -4.074 -14.708 1.00 77.69 159 GLN A N 1
ATOM 1273 C CA . GLN A 1 159 ? 15.344 -5.139 -15.640 1.00 77.69 159 GLN A CA 1
ATOM 1274 C C . GLN A 1 159 ? 15.372 -6.444 -14.846 1.00 77.69 159 GLN A C 1
ATOM 1276 O O . GLN A 1 159 ? 16.163 -6.591 -13.917 1.00 77.69 159 GLN A O 1
ATOM 1281 N N . ASN A 1 160 ? 14.548 -7.415 -15.248 1.00 59.00 160 ASN A N 1
ATOM 1282 C CA . ASN A 1 160 ? 14.620 -8.813 -14.806 1.00 59.00 160 ASN A CA 1
ATOM 1283 C C . ASN A 1 160 ? 15.937 -9.483 -15.264 1.00 59.00 160 ASN A C 1
ATOM 1285 O O . ASN A 1 160 ? 15.933 -10.599 -15.785 1.00 59.00 160 ASN A O 1
ATOM 1289 N N . VAL A 1 161 ? 17.082 -8.804 -15.157 1.00 47.00 161 VAL A N 1
ATOM 1290 C CA . VAL A 1 161 ? 18.376 -9.402 -15.456 1.00 47.00 161 VAL A CA 1
ATOM 1291 C C . VAL A 1 161 ? 18.739 -10.223 -14.239 1.00 47.00 161 VAL A C 1
ATOM 1293 O O . VAL A 1 161 ? 19.152 -9.695 -13.208 1.00 47.00 161 VAL A O 1
ATOM 1296 N N . ALA A 1 162 ? 18.576 -11.539 -14.368 1.00 48.41 162 ALA A N 1
ATOM 1297 C CA . ALA A 1 162 ? 19.234 -12.483 -13.485 1.00 48.41 162 ALA A CA 1
ATOM 1298 C C . ALA A 1 162 ? 20.689 -12.015 -13.286 1.00 48.41 162 ALA A C 1
ATOM 1300 O O . ALA A 1 162 ? 21.359 -11.723 -14.286 1.00 48.41 162 ALA A O 1
ATOM 1301 N N . PRO A 1 163 ? 21.171 -11.884 -12.039 1.00 46.38 163 PRO A N 1
ATOM 1302 C CA . PRO A 1 163 ? 22.470 -11.293 -11.767 1.00 46.38 163 PRO A CA 1
ATOM 1303 C C . PRO A 1 163 ? 23.526 -12.028 -12.587 1.00 46.38 163 PRO A C 1
ATOM 1305 O O . PRO A 1 163 ? 23.730 -13.236 -12.428 1.00 46.38 163 PRO A O 1
ATOM 1308 N N . LYS A 1 164 ? 24.180 -11.310 -13.508 1.00 42.50 164 LYS A N 1
ATOM 1309 C CA . LYS A 1 164 ? 25.332 -11.842 -14.232 1.00 42.50 164 LYS A CA 1
ATOM 1310 C C . LYS A 1 164 ? 26.428 -12.061 -13.195 1.00 42.50 164 LYS A C 1
ATOM 1312 O O . LYS A 1 164 ? 27.152 -11.131 -12.860 1.00 42.50 164 LYS A O 1
ATOM 1317 N N . ARG A 1 165 ? 26.537 -13.288 -12.670 1.00 46.91 165 ARG A N 1
ATOM 1318 C CA . ARG A 1 165 ? 27.713 -13.719 -11.909 1.00 46.91 165 ARG A CA 1
ATOM 1319 C C . ARG A 1 165 ? 28.923 -13.505 -12.812 1.00 46.91 165 ARG A C 1
ATOM 1321 O O . ARG A 1 165 ? 29.107 -14.227 -13.791 1.00 46.91 165 ARG A O 1
ATOM 1328 N N . THR A 1 166 ? 29.735 -12.510 -12.489 1.00 40.78 166 THR A N 1
ATOM 1329 C CA . THR A 1 166 ? 31.098 -12.367 -12.988 1.00 40.78 166 THR A CA 1
ATOM 1330 C C . THR A 1 166 ? 31.885 -13.569 -12.481 1.00 40.78 166 THR A C 1
ATOM 1332 O O . THR A 1 166 ? 32.381 -13.600 -11.358 1.00 40.78 166 THR A O 1
ATOM 1335 N N . VAL A 1 167 ? 31.931 -14.625 -13.293 1.00 45.59 167 VAL A N 1
ATOM 1336 C CA . VAL A 1 167 ? 32.814 -15.765 -13.055 1.00 45.59 167 VAL A CA 1
ATOM 1337 C C . VAL A 1 167 ? 34.230 -15.270 -13.319 1.00 45.59 167 VAL A C 1
ATOM 1339 O O . VAL A 1 167 ? 34.626 -15.074 -14.467 1.00 45.59 167 VAL A O 1
ATOM 1342 N N . ASN A 1 168 ? 34.981 -15.031 -12.244 1.00 44.97 168 ASN A N 1
ATOM 1343 C CA . ASN A 1 168 ? 36.408 -14.768 -12.333 1.00 44.97 168 ASN A CA 1
ATOM 1344 C C . ASN A 1 168 ? 37.089 -15.976 -12.985 1.00 44.97 168 ASN A C 1
ATOM 1346 O O . ASN A 1 168 ? 37.062 -17.099 -12.482 1.00 44.97 168 ASN A O 1
ATOM 1350 N N . ASN A 1 169 ? 37.653 -15.708 -14.155 1.00 44.09 169 ASN A N 1
ATOM 1351 C CA . ASN A 1 169 ? 38.260 -16.656 -15.067 1.00 44.09 169 ASN A CA 1
ATOM 1352 C C . ASN A 1 169 ? 39.536 -17.256 -14.456 1.00 44.09 169 ASN A C 1
ATOM 1354 O O . AS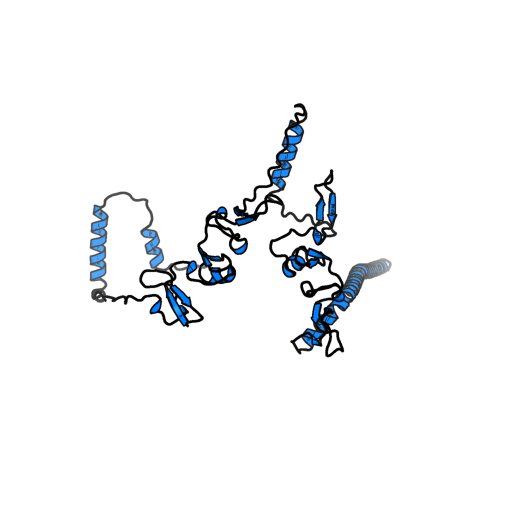N A 1 169 ? 40.617 -16.681 -14.565 1.00 44.09 169 ASN A O 1
ATOM 1358 N N . THR A 1 170 ? 39.418 -18.420 -13.820 1.00 38.97 170 THR A N 1
ATOM 1359 C CA . THR A 1 170 ? 40.556 -19.307 -13.556 1.00 38.97 170 THR A CA 1
ATOM 1360 C C . THR A 1 170 ? 40.519 -20.443 -14.573 1.00 38.97 170 THR A C 1
ATOM 1362 O O . THR A 1 170 ? 39.574 -21.226 -14.635 1.00 38.97 170 THR A O 1
ATOM 1365 N N . ARG A 1 171 ? 41.545 -20.481 -15.432 1.00 47.62 171 ARG A N 1
ATOM 1366 C CA . ARG A 1 171 ? 41.740 -21.484 -16.486 1.00 47.62 171 ARG A CA 1
ATOM 1367 C C . ARG A 1 171 ? 41.778 -22.892 -15.880 1.00 47.62 171 ARG A C 1
ATOM 1369 O O . ARG A 1 171 ? 42.724 -23.225 -15.175 1.00 47.62 171 ARG A O 1
ATOM 1376 N N . ILE A 1 172 ? 40.796 -23.724 -16.220 1.00 40.41 172 ILE A N 1
ATOM 1377 C CA . ILE A 1 172 ? 40.790 -25.176 -15.977 1.00 40.41 172 ILE A CA 1
ATOM 1378 C C . ILE A 1 172 ? 40.684 -25.870 -17.350 1.00 40.41 172 ILE A C 1
ATOM 1380 O O . ILE A 1 172 ? 39.927 -25.395 -18.203 1.00 40.41 172 ILE A O 1
ATOM 1384 N N . PRO A 1 173 ? 41.475 -26.928 -17.620 1.00 44.28 173 PRO A N 1
ATOM 1385 C CA . PRO A 1 173 ? 41.732 -27.407 -18.973 1.00 44.28 173 PRO A CA 1
ATOM 1386 C C . PRO A 1 173 ? 40.527 -28.080 -19.641 1.00 44.28 173 PRO A C 1
ATOM 1388 O O . PRO A 1 173 ? 39.691 -28.750 -19.031 1.00 44.28 173 PRO A O 1
ATOM 1391 N N . VAL A 1 174 ? 40.481 -27.869 -20.954 1.00 49.41 174 VAL A N 1
ATOM 1392 C CA . VAL A 1 174 ? 39.429 -28.242 -21.896 1.00 49.41 174 VAL A CA 1
ATOM 1393 C C . VAL A 1 174 ? 39.473 -29.746 -22.159 1.00 49.41 174 VAL A C 1
ATOM 1395 O O . VAL A 1 174 ? 40.128 -30.190 -23.090 1.00 49.41 174 VAL A O 1
ATOM 1398 N N . LEU A 1 175 ? 38.783 -30.537 -21.338 1.00 45.69 175 LEU A N 1
ATOM 1399 C CA . LEU A 1 175 ? 38.248 -31.843 -21.769 1.00 45.69 175 LEU A CA 1
ATOM 1400 C C . LEU A 1 175 ? 37.045 -32.341 -20.939 1.00 45.69 175 LEU A C 1
ATOM 1402 O O . LEU A 1 175 ? 36.564 -33.451 -21.152 1.00 45.69 175 LEU A O 1
ATOM 1406 N N . LEU A 1 176 ? 36.511 -31.515 -20.026 1.00 44.56 176 LEU A N 1
ATOM 1407 C CA . LEU A 1 176 ? 35.327 -31.827 -19.206 1.00 44.56 176 LEU A CA 1
ATOM 1408 C C . LEU A 1 176 ? 34.145 -30.863 -19.447 1.00 44.56 176 LEU A C 1
ATOM 1410 O O . LEU A 1 176 ? 33.145 -30.897 -18.737 1.00 44.56 176 LEU A O 1
ATOM 1414 N N . THR A 1 177 ? 34.238 -29.986 -20.449 1.00 47.94 177 THR A N 1
ATOM 1415 C CA . THR A 1 177 ? 33.290 -28.879 -20.671 1.00 47.94 177 THR A CA 1
ATOM 1416 C C . THR A 1 177 ? 32.091 -29.228 -21.558 1.00 47.94 177 THR A C 1
ATOM 1418 O O . THR A 1 177 ? 31.078 -28.535 -21.492 1.00 47.94 177 THR A O 1
ATOM 1421 N N . VAL A 1 178 ? 32.114 -30.335 -22.309 1.00 45.97 178 VAL A N 1
ATOM 1422 C CA . VAL A 1 178 ? 30.976 -30.714 -23.177 1.00 45.97 178 VAL A CA 1
ATOM 1423 C C . VAL A 1 178 ? 29.857 -31.430 -22.399 1.00 45.97 178 VAL A C 1
ATOM 1425 O O . VAL A 1 178 ? 28.680 -31.228 -22.686 1.00 45.97 178 VAL A O 1
ATOM 1428 N N . LYS A 1 179 ? 30.179 -32.184 -21.334 1.00 44.41 179 LYS A N 1
ATOM 1429 C CA . LYS A 1 179 ? 29.160 -32.827 -20.472 1.00 44.41 179 LYS A CA 1
ATOM 1430 C C . LYS A 1 179 ? 28.434 -31.849 -19.538 1.00 44.41 179 LYS A C 1
ATOM 1432 O O . LYS A 1 179 ? 27.313 -32.133 -19.123 1.00 44.41 179 LYS A O 1
ATOM 1437 N N . ILE A 1 180 ? 29.046 -30.708 -19.214 1.00 48.69 180 ILE A N 1
ATOM 1438 C CA . ILE A 1 180 ? 28.468 -29.716 -18.293 1.00 48.69 180 ILE A CA 1
ATOM 1439 C C . ILE A 1 180 ? 27.600 -28.698 -19.054 1.00 48.69 180 ILE A C 1
ATOM 1441 O O . ILE A 1 180 ? 26.532 -28.330 -18.569 1.00 48.69 180 ILE A O 1
ATOM 1445 N N . ALA A 1 181 ? 27.970 -28.328 -20.286 1.00 44.09 181 ALA A N 1
ATOM 1446 C CA . ALA A 1 181 ? 27.197 -27.378 -21.093 1.00 44.09 181 ALA A CA 1
ATOM 1447 C C . ALA A 1 181 ? 25.793 -27.896 -21.476 1.00 44.09 181 ALA A C 1
ATOM 1449 O O . ALA A 1 181 ? 24.830 -27.133 -21.449 1.00 44.09 181 ALA A O 1
ATOM 1450 N N . LEU A 1 182 ? 25.636 -29.200 -21.736 1.00 43.34 182 LEU A N 1
ATOM 1451 C CA . LEU A 1 182 ? 24.326 -29.801 -22.032 1.00 43.34 182 LEU A CA 1
ATOM 1452 C C . LEU A 1 182 ? 23.424 -29.953 -20.794 1.00 43.34 182 LEU A C 1
ATOM 1454 O O . LEU A 1 182 ? 22.207 -29.837 -20.915 1.00 43.34 182 LEU A O 1
ATOM 1458 N N . LYS A 1 183 ? 23.990 -30.119 -19.588 1.00 46.75 183 LYS A N 1
ATOM 1459 C CA . LYS A 1 183 ? 23.203 -30.068 -18.342 1.00 46.75 183 LYS A CA 1
ATOM 1460 C C . LYS A 1 183 ? 22.702 -28.653 -18.043 1.00 46.75 183 LYS A C 1
ATOM 1462 O O . LYS A 1 183 ? 21.568 -28.495 -17.603 1.00 46.75 183 LYS A O 1
ATOM 1467 N N . GLN A 1 184 ? 23.505 -27.625 -18.320 1.00 45.59 184 GLN A N 1
ATOM 1468 C CA . GLN A 1 184 ? 23.158 -26.246 -17.969 1.00 45.59 184 GLN A CA 1
ATOM 1469 C C . GLN A 1 184 ? 22.049 -25.650 -18.856 1.00 45.59 184 GLN A C 1
ATOM 1471 O O . GLN A 1 184 ? 21.229 -24.870 -18.373 1.00 45.59 184 GLN A O 1
ATOM 1476 N N . VAL A 1 185 ? 21.976 -26.049 -20.131 1.00 44.12 185 VAL A N 1
ATOM 1477 C CA . VAL A 1 185 ? 20.920 -25.590 -21.055 1.00 44.12 185 VAL A CA 1
ATOM 1478 C C . VAL A 1 185 ? 19.558 -26.211 -20.713 1.00 44.12 185 VAL A C 1
ATOM 1480 O O . VAL A 1 185 ? 18.543 -25.520 -20.775 1.00 44.12 185 VAL A O 1
ATOM 1483 N N . ILE A 1 186 ? 19.526 -27.463 -20.243 1.00 46.41 186 ILE A N 1
ATOM 1484 C CA . ILE A 1 186 ? 18.282 -28.115 -19.795 1.00 46.41 186 ILE A CA 1
ATOM 1485 C C . ILE A 1 186 ? 17.775 -27.497 -18.475 1.00 46.41 186 ILE A C 1
ATOM 1487 O O . ILE A 1 186 ? 16.572 -27.311 -18.308 1.00 46.41 186 ILE A O 1
ATOM 1491 N N . VAL A 1 187 ? 18.669 -27.081 -17.568 1.00 47.94 187 VAL A N 1
ATOM 1492 C CA . VAL A 1 187 ? 18.290 -26.428 -16.296 1.00 47.94 187 VAL A CA 1
ATOM 1493 C C . VAL A 1 187 ? 17.718 -25.018 -16.506 1.00 47.94 187 VAL A C 1
ATOM 1495 O O . VAL A 1 187 ? 16.770 -24.628 -15.824 1.00 47.94 187 VAL A O 1
ATOM 1498 N N . ASN A 1 188 ? 18.230 -24.255 -17.476 1.00 42.59 188 ASN A N 1
ATOM 1499 C CA . ASN A 1 188 ? 17.736 -22.898 -17.729 1.00 42.59 188 ASN A CA 1
ATOM 1500 C C . ASN A 1 188 ? 16.381 -22.869 -18.451 1.00 42.59 188 ASN A C 1
ATOM 1502 O O . ASN A 1 188 ? 15.588 -21.967 -18.187 1.00 42.59 188 ASN A O 1
ATOM 1506 N N . HIS A 1 189 ? 16.062 -23.867 -19.283 1.00 39.88 189 HIS A N 1
ATOM 1507 C CA . HIS A 1 189 ? 14.731 -23.954 -19.897 1.00 39.88 189 HIS A CA 1
ATOM 1508 C C . HIS A 1 189 ? 13.632 -24.359 -18.898 1.00 39.88 189 HIS A C 1
ATOM 1510 O O . HIS A 1 189 ? 12.464 -24.037 -19.108 1.00 39.88 189 HIS A O 1
ATOM 1516 N N . ILE A 1 190 ? 14.010 -24.991 -17.781 1.00 41.97 190 ILE A N 1
ATOM 1517 C CA . ILE A 1 190 ? 13.113 -25.338 -16.670 1.00 41.97 190 ILE A CA 1
ATOM 1518 C C . ILE A 1 190 ? 12.823 -24.124 -15.759 1.00 41.97 190 ILE A C 1
ATOM 1520 O O . ILE A 1 190 ? 11.724 -24.012 -15.220 1.00 41.97 190 ILE A O 1
ATOM 1524 N N . ARG A 1 191 ? 13.755 -23.166 -15.624 1.00 45.88 191 ARG A N 1
ATOM 1525 C CA . ARG A 1 191 ? 13.616 -22.019 -14.697 1.00 45.88 191 ARG A CA 1
ATOM 1526 C C . ARG A 1 191 ? 12.589 -20.956 -15.103 1.00 45.88 191 ARG A C 1
ATOM 1528 O O . ARG A 1 191 ? 12.144 -20.221 -14.232 1.00 45.88 191 ARG A O 1
ATOM 1535 N N . LEU A 1 192 ? 12.193 -20.865 -16.374 1.00 40.53 192 LEU A N 1
ATOM 1536 C CA . LEU A 1 192 ? 11.250 -19.827 -16.829 1.00 40.53 192 LEU A CA 1
ATOM 1537 C C . LEU A 1 192 ? 9.781 -20.273 -16.863 1.00 40.53 192 LEU A C 1
ATOM 1539 O O . LEU A 1 192 ? 8.913 -19.429 -17.035 1.00 40.53 192 LEU A O 1
ATOM 1543 N N . ASN A 1 193 ? 9.491 -21.560 -16.637 1.00 38.12 193 ASN A N 1
ATOM 1544 C CA . ASN A 1 193 ? 8.121 -22.096 -16.652 1.00 38.12 193 ASN A CA 1
ATOM 1545 C C . ASN A 1 193 ? 7.771 -22.940 -15.415 1.00 38.12 193 ASN A C 1
ATOM 1547 O O . ASN A 1 193 ? 6.846 -23.747 -15.452 1.00 38.12 193 ASN A O 1
ATOM 1551 N N . MET A 1 194 ? 8.475 -22.743 -14.298 1.00 39.81 194 MET A N 1
ATOM 1552 C CA . MET A 1 194 ? 8.113 -23.362 -13.024 1.00 39.81 194 MET A CA 1
ATOM 1553 C C . MET A 1 194 ? 7.984 -22.315 -11.913 1.00 39.81 194 MET A C 1
ATOM 1555 O O . MET A 1 194 ? 8.774 -22.278 -10.978 1.00 39.81 194 MET A O 1
ATOM 1559 N N . VAL A 1 195 ? 6.854 -21.600 -11.914 1.00 41.62 195 VAL A N 1
ATOM 1560 C CA . VAL A 1 195 ? 6.041 -21.494 -10.683 1.00 41.62 195 VAL A CA 1
ATOM 1561 C C . VAL A 1 195 ? 5.369 -22.866 -10.485 1.00 41.62 195 VAL A C 1
ATOM 1563 O O . VAL A 1 195 ? 4.154 -23.022 -10.499 1.00 41.62 195 VAL A O 1
ATOM 1566 N N . GLY A 1 196 ? 6.185 -23.918 -10.468 1.00 37.53 196 GLY A N 1
ATOM 1567 C CA . GLY A 1 196 ? 5.760 -25.286 -10.267 1.00 37.53 196 GLY A CA 1
ATOM 1568 C C . GLY A 1 196 ? 5.858 -25.518 -8.780 1.00 37.53 196 GLY A C 1
ATOM 1569 O O . GLY A 1 196 ? 6.950 -25.402 -8.235 1.00 37.53 196 GLY A O 1
ATOM 1570 N N . ASN A 1 197 ? 4.721 -25.778 -8.143 1.00 47.03 197 ASN A N 1
ATOM 1571 C CA . ASN A 1 197 ? 4.591 -26.147 -6.739 1.00 47.03 197 ASN A CA 1
ATOM 1572 C C . ASN A 1 197 ? 5.718 -27.091 -6.276 1.00 47.03 197 ASN A C 1
ATOM 1574 O O . ASN A 1 197 ? 5.554 -28.307 -6.280 1.00 47.03 197 ASN A O 1
ATOM 1578 N N . SER A 1 198 ? 6.836 -26.551 -5.786 1.00 55.72 198 SER A N 1
ATOM 1579 C CA . SER A 1 198 ? 7.797 -27.287 -4.963 1.00 55.72 198 SER A CA 1
ATOM 1580 C C . SER A 1 198 ? 7.307 -27.260 -3.517 1.00 55.72 198 SER A C 1
ATOM 1582 O O . SER A 1 198 ? 7.993 -26.800 -2.604 1.00 55.72 198 SER A O 1
ATOM 1584 N N . SER A 1 199 ? 6.051 -27.667 -3.335 1.00 59.25 199 SER A N 1
ATOM 1585 C CA . SER A 1 199 ? 5.482 -27.919 -2.022 1.00 59.25 199 SER A CA 1
ATOM 1586 C C . SER A 1 199 ? 5.755 -29.378 -1.700 1.00 59.25 199 SER A C 1
ATOM 1588 O O . SER A 1 199 ? 5.229 -30.265 -2.370 1.00 59.25 199 SER A O 1
ATOM 1590 N N . GLY A 1 200 ? 6.593 -29.629 -0.697 1.00 64.62 200 GLY A N 1
ATOM 1591 C CA . GLY A 1 200 ? 6.615 -30.936 -0.052 1.00 64.62 200 GLY A CA 1
ATOM 1592 C C . GLY A 1 200 ? 5.277 -31.200 0.645 1.00 64.62 200 GLY A C 1
ATOM 1593 O O . GLY A 1 200 ? 4.429 -30.307 0.751 1.00 64.62 200 GLY A O 1
ATOM 1594 N N . ILE A 1 201 ? 5.100 -32.413 1.172 1.00 68.44 201 ILE A N 1
ATOM 1595 C CA . ILE A 1 201 ? 3.955 -32.743 2.042 1.00 68.44 201 ILE A CA 1
ATOM 1596 C C . ILE A 1 201 ? 3.823 -31.750 3.211 1.00 68.44 201 ILE A C 1
ATOM 1598 O O . ILE A 1 201 ? 2.711 -31.374 3.582 1.00 68.44 201 ILE A O 1
ATOM 1602 N N . ASP A 1 202 ? 4.955 -31.227 3.686 1.00 71.44 202 ASP A N 1
ATOM 1603 C CA . ASP A 1 202 ? 5.032 -30.309 4.823 1.00 71.44 202 ASP A CA 1
ATOM 1604 C C . ASP A 1 202 ? 4.847 -28.829 4.434 1.00 71.44 202 ASP A C 1
ATOM 1606 O O . ASP A 1 202 ? 4.723 -27.969 5.302 1.00 71.44 202 ASP A O 1
ATOM 1610 N N . GLY A 1 203 ? 4.772 -28.504 3.135 1.00 73.38 203 GLY A N 1
ATOM 1611 C CA . GLY A 1 203 ? 4.608 -27.135 2.636 1.00 73.38 203 GLY A CA 1
ATOM 1612 C C . GLY A 1 203 ? 5.684 -26.691 1.640 1.00 73.38 203 GLY A C 1
ATOM 1613 O O . GLY A 1 203 ? 6.517 -27.493 1.209 1.00 73.38 203 GLY A O 1
ATOM 1614 N N . PRO A 1 204 ? 5.646 -25.417 1.212 1.00 80.62 204 PRO A N 1
ATOM 1615 C CA . PRO A 1 204 ? 6.655 -24.862 0.318 1.00 80.62 204 PRO A CA 1
ATOM 1616 C C . PRO A 1 204 ? 8.026 -24.873 0.996 1.00 80.62 204 PRO A C 1
ATOM 1618 O O . PRO A 1 204 ? 8.148 -24.610 2.196 1.00 80.62 204 PRO A O 1
ATOM 1621 N N . CYS A 1 205 ? 9.061 -25.194 0.223 1.00 85.06 205 CYS A N 1
ATOM 1622 C CA . CYS A 1 205 ? 10.418 -25.263 0.742 1.00 85.06 205 CYS A CA 1
ATOM 1623 C C . CYS A 1 205 ? 11.301 -24.109 0.275 1.00 85.06 205 CYS A C 1
ATOM 1625 O O . CYS A 1 205 ? 11.170 -23.597 -0.837 1.00 85.06 205 CYS A O 1
ATOM 1627 N N . PHE A 1 206 ? 12.222 -23.724 1.154 1.00 88.69 206 PHE A N 1
ATOM 1628 C CA . PHE A 1 206 ? 13.286 -22.777 0.885 1.00 88.69 206 PHE A CA 1
ATOM 1629 C C . PHE A 1 206 ? 14.549 -23.534 0.459 1.00 88.69 206 PHE A C 1
ATOM 1631 O O . PHE A 1 206 ? 15.061 -24.383 1.197 1.00 88.69 206 PHE A O 1
ATOM 1638 N N . TRP A 1 207 ? 15.048 -23.231 -0.739 1.00 86.19 207 TRP A N 1
ATOM 1639 C CA . TRP A 1 207 ? 16.255 -23.838 -1.297 1.00 86.19 207 TRP A CA 1
ATOM 1640 C C . TRP A 1 207 ? 17.499 -23.069 -0.853 1.00 86.19 207 TRP A C 1
ATOM 1642 O O . TRP A 1 207 ? 17.718 -21.933 -1.270 1.00 86.19 207 TRP A O 1
ATOM 1652 N N . ASN A 1 208 ? 18.346 -23.703 -0.042 1.00 85.56 208 ASN A N 1
ATOM 1653 C CA . ASN A 1 208 ? 19.627 -23.130 0.349 1.00 85.56 208 ASN A CA 1
ATOM 1654 C C . ASN A 1 208 ? 20.689 -23.415 -0.726 1.00 85.56 208 ASN A C 1
ATOM 1656 O O . ASN A 1 208 ? 21.327 -24.469 -0.721 1.00 85.56 208 ASN A O 1
ATOM 1660 N N . GLU A 1 209 ? 20.882 -22.463 -1.644 1.00 86.75 209 GLU A N 1
ATOM 1661 C CA . GLU A 1 209 ? 21.894 -22.551 -2.711 1.00 86.75 209 GLU A CA 1
ATOM 1662 C C . GLU A 1 209 ? 23.344 -22.442 -2.201 1.00 86.75 209 GLU A C 1
ATOM 1664 O O . GLU A 1 209 ? 24.278 -22.725 -2.951 1.00 86.75 209 GLU A O 1
ATOM 1669 N N . SER A 1 210 ? 23.556 -22.047 -0.940 1.00 87.31 210 SER A N 1
ATOM 1670 C CA . SER A 1 210 ? 24.896 -21.941 -0.344 1.00 87.31 210 SER A CA 1
ATOM 1671 C C . SER A 1 210 ? 25.489 -23.303 0.032 1.00 87.31 210 SER A C 1
ATOM 1673 O O . SER A 1 210 ? 26.681 -23.390 0.321 1.00 87.31 210 SER A O 1
ATOM 1675 N N . GLN A 1 211 ? 24.679 -24.366 0.043 1.00 86.25 211 GLN A N 1
ATOM 1676 C CA . GLN A 1 211 ? 25.129 -25.738 0.279 1.00 86.25 211 GLN A CA 1
ATOM 1677 C C . GLN A 1 211 ? 25.293 -26.484 -1.053 1.00 86.25 211 GLN A C 1
ATOM 1679 O O . GLN A 1 211 ? 24.558 -26.243 -2.008 1.00 86.25 211 GLN A O 1
ATOM 1684 N N . SER A 1 212 ? 26.271 -27.393 -1.124 1.00 86.88 212 SER A N 1
ATOM 1685 C CA . SER A 1 212 ? 26.487 -28.270 -2.280 1.00 86.88 212 SER A CA 1
ATOM 1686 C C . SER A 1 212 ? 26.424 -29.736 -1.829 1.00 86.88 212 SER A C 1
ATOM 1688 O O . SER A 1 212 ? 27.335 -30.174 -1.122 1.00 86.88 212 SER A O 1
ATOM 1690 N N . PRO A 1 213 ? 25.376 -30.497 -2.207 1.00 85.06 213 PRO A N 1
ATOM 1691 C CA . PRO A 1 213 ? 24.254 -30.093 -3.062 1.00 85.06 213 PRO A CA 1
ATOM 1692 C C . PRO A 1 213 ? 23.299 -29.103 -2.362 1.00 85.06 213 PRO A C 1
ATOM 1694 O O . PRO A 1 213 ? 23.265 -29.069 -1.132 1.00 85.06 213 PRO A O 1
ATOM 1697 N N . PRO A 1 214 ? 22.513 -28.308 -3.116 1.00 85.75 214 PRO A N 1
ATOM 1698 C CA . PRO A 1 214 ? 21.522 -27.415 -2.527 1.00 85.75 214 PRO A CA 1
ATOM 1699 C C . PRO A 1 214 ? 20.490 -28.226 -1.743 1.00 85.75 214 PRO A C 1
ATOM 1701 O O . PRO A 1 214 ? 19.907 -29.180 -2.262 1.00 85.75 214 PRO A O 1
ATOM 1704 N N . VAL A 1 215 ? 20.272 -27.839 -0.489 1.00 89.50 215 VAL A N 1
ATOM 1705 C CA . VAL A 1 215 ? 19.336 -28.510 0.416 1.00 89.50 215 VAL A CA 1
ATOM 1706 C C . VAL A 1 215 ? 18.053 -27.688 0.505 1.00 89.50 215 VAL A C 1
ATOM 1708 O O . VAL A 1 215 ? 18.084 -26.483 0.753 1.00 89.50 215 VAL A O 1
ATOM 1711 N N . CYS A 1 216 ? 16.920 -28.350 0.294 1.00 85.44 216 CYS A N 1
ATOM 1712 C CA . CYS A 1 216 ? 15.579 -27.803 0.495 1.00 85.44 216 CYS A CA 1
ATOM 1713 C C . CYS A 1 216 ? 15.180 -28.057 1.955 1.00 85.44 216 CYS A C 1
ATOM 1715 O O . CYS A 1 216 ? 15.214 -29.194 2.423 1.00 85.44 216 CYS A O 1
ATOM 1717 N N . ARG A 1 217 ? 14.839 -26.990 2.683 1.00 89.25 217 ARG A N 1
ATOM 1718 C CA . ARG A 1 217 ? 14.286 -27.051 4.046 1.00 89.25 217 ARG A CA 1
ATOM 1719 C C . ARG A 1 217 ? 12.916 -26.385 4.083 1.00 89.25 217 ARG A C 1
ATOM 1721 O O . ARG A 1 217 ? 12.600 -25.601 3.192 1.00 89.25 217 ARG A O 1
ATOM 1728 N N . LEU A 1 218 ? 12.116 -26.655 5.113 1.00 87.88 218 LEU A N 1
ATOM 1729 C CA . LEU A 1 218 ? 10.837 -25.966 5.292 1.00 87.88 218 LEU A CA 1
ATOM 1730 C C . LEU A 1 218 ? 11.057 -24.444 5.308 1.00 87.88 218 LEU A C 1
ATOM 1732 O O . LEU A 1 218 ? 12.013 -23.955 5.924 1.00 87.88 218 LEU A O 1
ATOM 1736 N N . GLN A 1 219 ? 10.206 -23.719 4.584 1.00 89.81 219 GLN A N 1
ATOM 1737 C CA . GLN A 1 219 ? 10.249 -22.263 4.545 1.00 89.81 219 GLN A CA 1
ATOM 1738 C C . GLN A 1 219 ? 9.909 -21.687 5.927 1.00 89.81 219 GLN A C 1
ATOM 1740 O O . GLN A 1 219 ? 9.018 -22.181 6.610 1.00 89.81 219 GLN A O 1
ATOM 1745 N N . GLN A 1 220 ? 10.624 -20.646 6.334 1.00 92.62 220 GLN A N 1
ATOM 1746 C CA . GLN A 1 220 ? 10.420 -19.895 7.572 1.00 92.62 220 GLN A CA 1
ATOM 1747 C C . GLN A 1 220 ? 9.996 -18.461 7.239 1.00 92.62 220 GLN A C 1
ATOM 1749 O O . GLN A 1 220 ? 10.225 -17.989 6.126 1.00 92.62 220 GLN A O 1
ATOM 1754 N N . CYS A 1 221 ? 9.421 -17.731 8.199 1.00 94.00 221 CYS A N 1
ATOM 1755 C CA . CYS A 1 221 ? 9.003 -16.342 7.968 1.00 94.00 221 CYS A CA 1
ATOM 1756 C C . CYS A 1 221 ? 10.166 -15.439 7.525 1.00 94.00 221 CYS A C 1
ATOM 1758 O O . CYS A 1 221 ? 9.990 -14.587 6.659 1.00 94.00 221 CYS A O 1
ATOM 1760 N N . VAL A 1 222 ? 11.372 -15.687 8.041 1.00 93.19 222 VAL A N 1
ATOM 1761 C CA . VAL A 1 222 ? 12.591 -14.947 7.668 1.00 93.19 222 VAL A CA 1
ATOM 1762 C C . VAL A 1 222 ? 13.046 -15.186 6.223 1.00 93.19 222 VAL A C 1
ATOM 1764 O O . VAL A 1 222 ? 13.861 -14.425 5.713 1.00 93.19 222 VAL A O 1
ATOM 1767 N N . ASP A 1 223 ? 12.521 -16.220 5.556 1.00 91.94 223 ASP A N 1
ATOM 1768 C CA . ASP A 1 223 ? 12.819 -16.522 4.152 1.00 91.94 223 ASP A CA 1
ATOM 1769 C C . ASP A 1 223 ? 11.905 -15.753 3.177 1.00 91.94 223 ASP A C 1
ATOM 1771 O O . ASP A 1 223 ? 12.068 -15.863 1.958 1.00 91.94 223 ASP A O 1
ATOM 1775 N N . ILE A 1 224 ? 10.904 -15.021 3.684 1.00 89.19 224 ILE A N 1
ATOM 1776 C CA . ILE A 1 224 ? 9.982 -14.241 2.851 1.00 89.19 224 ILE A CA 1
ATOM 1777 C C . ILE A 1 224 ? 10.750 -13.070 2.211 1.00 89.19 224 ILE A C 1
ATOM 1779 O O . ILE A 1 224 ? 11.445 -12.341 2.923 1.00 89.19 224 ILE A O 1
ATOM 1783 N N . PRO A 1 225 ? 10.623 -12.847 0.885 1.00 89.12 225 PRO A N 1
ATOM 1784 C CA . PRO A 1 225 ? 11.341 -11.781 0.197 1.00 89.12 225 PRO A CA 1
ATOM 1785 C C . PRO A 1 225 ? 11.056 -10.400 0.791 1.00 89.12 225 PRO A C 1
ATOM 1787 O O . PRO A 1 225 ? 9.894 -10.025 0.981 1.00 89.12 225 PRO A O 1
ATOM 1790 N N . LEU A 1 226 ? 12.128 -9.638 1.018 1.00 88.94 226 LEU A N 1
ATOM 1791 C CA . LEU A 1 226 ? 12.054 -8.248 1.454 1.00 88.94 226 LEU A CA 1
ATOM 1792 C C . LEU A 1 226 ? 11.435 -7.382 0.353 1.00 88.94 226 LEU A C 1
ATOM 1794 O O . LEU A 1 226 ? 11.848 -7.438 -0.806 1.00 88.94 226 LEU A O 1
ATOM 1798 N N . VAL A 1 227 ? 10.478 -6.544 0.739 1.00 86.50 227 VAL A N 1
ATOM 1799 C CA . VAL A 1 227 ? 9.895 -5.499 -0.109 1.00 86.50 227 VAL A CA 1
ATOM 1800 C C . VAL A 1 227 ? 10.085 -4.133 0.561 1.00 86.50 227 VAL A C 1
ATOM 1802 O O . VAL A 1 227 ? 10.281 -4.085 1.775 1.00 86.50 227 VAL A O 1
ATOM 1805 N N . PRO A 1 228 ? 10.003 -3.006 -0.176 1.00 83.19 228 PRO A N 1
ATOM 1806 C CA . PRO A 1 228 ? 10.230 -1.673 0.397 1.00 83.19 228 PRO A CA 1
ATOM 1807 C C . PRO A 1 228 ? 9.326 -1.314 1.588 1.00 83.19 228 PRO A C 1
ATOM 1809 O O . PRO A 1 228 ? 9.678 -0.441 2.375 1.00 83.19 228 PRO A O 1
ATOM 1812 N N . TYR A 1 229 ? 8.172 -1.979 1.724 1.00 82.81 229 TYR A N 1
ATOM 1813 C CA . TYR A 1 229 ? 7.231 -1.783 2.826 1.00 82.81 229 TYR A CA 1
ATOM 1814 C C . TYR A 1 229 ? 6.735 -3.133 3.350 1.00 82.81 229 TYR A C 1
ATOM 1816 O O . TYR A 1 229 ? 5.818 -3.734 2.783 1.00 82.81 229 TYR A O 1
ATOM 1824 N N . MET A 1 230 ? 7.330 -3.611 4.444 1.00 89.06 230 MET A N 1
ATOM 1825 C CA . MET A 1 230 ? 6.921 -4.863 5.082 1.00 89.06 230 MET A CA 1
ATOM 1826 C C . MET A 1 230 ? 5.674 -4.646 5.936 1.00 89.06 230 MET A C 1
ATOM 1828 O O . MET A 1 230 ? 5.743 -4.194 7.079 1.00 89.06 230 MET A O 1
ATOM 1832 N N . THR A 1 231 ? 4.512 -4.987 5.385 1.00 92.88 231 THR A N 1
ATOM 1833 C CA . THR A 1 231 ? 3.231 -4.880 6.094 1.00 92.88 231 THR A CA 1
ATOM 1834 C C . THR A 1 231 ? 2.829 -6.207 6.729 1.00 92.88 231 THR A C 1
ATOM 1836 O O . THR A 1 231 ? 3.181 -7.279 6.234 1.00 92.88 231 THR A O 1
ATOM 1839 N N . TYR A 1 232 ? 2.032 -6.141 7.800 1.00 93.31 232 TYR A N 1
ATOM 1840 C CA . TYR A 1 232 ? 1.418 -7.328 8.399 1.00 93.31 232 TYR A CA 1
ATOM 1841 C C . TYR A 1 232 ? 0.641 -8.138 7.351 1.00 93.31 232 TYR A C 1
ATOM 1843 O O . TYR A 1 232 ? 0.824 -9.347 7.263 1.00 93.31 232 TYR A O 1
ATOM 1851 N N . GLN A 1 233 ? -0.146 -7.463 6.503 1.00 93.31 233 GLN A N 1
ATOM 1852 C CA . GLN A 1 233 ? -0.935 -8.098 5.445 1.00 93.31 233 GLN A CA 1
ATOM 1853 C C . GLN A 1 233 ? -0.065 -8.866 4.446 1.00 93.31 233 GLN A C 1
ATOM 1855 O O . GLN A 1 233 ? -0.431 -9.957 4.017 1.00 93.31 233 GLN A O 1
ATOM 1860 N N . TYR A 1 234 ? 1.090 -8.314 4.073 1.00 93.19 234 TYR A N 1
ATOM 1861 C CA . TYR A 1 234 ? 2.029 -9.004 3.195 1.00 93.19 234 TYR A CA 1
ATOM 1862 C C . TYR A 1 234 ? 2.570 -10.276 3.862 1.00 93.19 234 TYR A C 1
ATOM 1864 O O . TYR A 1 234 ? 2.458 -11.358 3.291 1.00 93.19 234 TYR A O 1
ATOM 1872 N N . CYS A 1 235 ? 3.062 -10.178 5.102 1.00 94.44 235 CYS A N 1
ATOM 1873 C CA . CYS A 1 235 ? 3.607 -11.328 5.826 1.00 94.44 235 CYS A CA 1
ATOM 1874 C C . CYS A 1 235 ? 2.566 -12.418 6.117 1.00 94.44 235 CYS A C 1
ATOM 1876 O O . CYS A 1 235 ? 2.879 -13.600 5.998 1.00 94.44 235 CYS A O 1
ATOM 1878 N N . SER A 1 236 ? 1.337 -12.040 6.478 1.00 92.25 236 SER A N 1
ATOM 1879 C CA . SER A 1 236 ? 0.280 -12.985 6.852 1.00 92.25 236 SER A CA 1
ATOM 1880 C C . SER A 1 236 ? -0.341 -13.711 5.655 1.00 92.25 236 SER A C 1
ATOM 1882 O O . SER A 1 236 ? -0.871 -14.809 5.815 1.00 92.25 236 SER A O 1
ATOM 1884 N N . THR A 1 237 ? -0.267 -13.132 4.451 1.00 90.94 237 THR A N 1
ATOM 1885 C CA . THR A 1 237 ? -0.863 -13.720 3.238 1.00 90.94 237 THR A CA 1
ATOM 1886 C C . THR A 1 237 ? 0.139 -14.416 2.323 1.00 90.94 237 THR A C 1
ATOM 1888 O O . THR A 1 237 ? -0.273 -15.262 1.531 1.00 90.94 237 THR A O 1
ATOM 1891 N N . PHE A 1 238 ? 1.439 -14.115 2.438 1.00 87.94 238 PHE A N 1
ATOM 1892 C CA . PHE A 1 238 ? 2.471 -14.676 1.559 1.00 87.94 238 PHE A CA 1
ATOM 1893 C C . PHE A 1 238 ? 2.506 -16.207 1.592 1.00 87.94 238 PHE A C 1
ATOM 1895 O O . PHE A 1 238 ? 2.577 -16.865 0.555 1.00 87.94 238 PHE A O 1
ATOM 1902 N N . ASN A 1 239 ? 2.434 -16.781 2.793 1.00 85.69 239 ASN A N 1
ATOM 1903 C CA . ASN A 1 239 ? 2.309 -18.216 2.976 1.00 85.69 239 ASN A CA 1
ATOM 1904 C C . ASN A 1 239 ? 1.364 -18.501 4.150 1.00 85.69 239 ASN A C 1
ATOM 1906 O O . ASN A 1 239 ? 1.801 -18.458 5.298 1.00 85.69 239 ASN A O 1
ATOM 1910 N N . PRO A 1 240 ? 0.090 -18.839 3.887 1.00 82.94 240 PRO A N 1
ATOM 1911 C CA . PRO A 1 240 ? -0.916 -19.005 4.935 1.00 82.94 240 PRO A CA 1
ATOM 1912 C C . PRO A 1 240 ? -0.654 -20.208 5.853 1.00 82.94 240 PRO A C 1
ATOM 1914 O O . PRO A 1 240 ? -1.299 -20.331 6.889 1.00 82.94 240 PRO A O 1
ATOM 1917 N N . LYS A 1 241 ? 0.270 -21.113 5.489 1.00 84.69 241 LYS A N 1
ATOM 1918 C CA . LYS A 1 241 ? 0.708 -22.205 6.373 1.00 84.69 241 LYS A CA 1
ATOM 1919 C C . LYS A 1 241 ? 1.736 -21.745 7.409 1.00 84.69 241 LYS A C 1
ATOM 1921 O O . LYS A 1 241 ? 1.931 -22.438 8.403 1.00 84.69 241 LYS A O 1
ATOM 1926 N N . LEU A 1 242 ? 2.406 -20.616 7.174 1.00 86.12 242 LEU A N 1
ATOM 1927 C CA . LEU A 1 242 ? 3.347 -20.030 8.118 1.00 86.12 242 LEU A CA 1
ATOM 1928 C C . LEU A 1 242 ? 2.618 -18.998 8.977 1.00 86.12 242 LEU A C 1
ATOM 1930 O O . LEU A 1 242 ? 1.986 -18.072 8.477 1.00 86.12 242 LEU A O 1
ATOM 1934 N N . ASN A 1 243 ? 2.725 -19.144 10.295 1.00 90.56 243 ASN A N 1
ATOM 1935 C CA . ASN A 1 243 ? 2.150 -18.209 11.257 1.00 90.56 243 ASN A CA 1
ATOM 1936 C C . ASN A 1 243 ? 3.042 -16.964 11.385 1.00 90.56 243 ASN A C 1
ATOM 1938 O O . ASN A 1 243 ? 3.650 -16.743 12.430 1.00 90.56 243 ASN A O 1
ATOM 1942 N N . CYS A 1 244 ? 3.136 -16.171 10.315 1.00 94.50 244 CYS A N 1
ATOM 1943 C CA . CYS A 1 244 ? 4.008 -14.999 10.249 1.00 94.50 244 CYS A CA 1
ATOM 1944 C C . CYS A 1 244 ? 3.306 -13.698 10.658 1.00 94.50 244 CYS A C 1
ATOM 1946 O O . CYS A 1 244 ? 2.115 -13.501 10.415 1.00 94.50 244 CYS A O 1
ATOM 1948 N N . THR A 1 245 ? 4.089 -12.783 11.224 1.00 95.50 245 THR A N 1
ATOM 1949 C CA . THR A 1 245 ? 3.792 -11.356 11.403 1.00 95.50 245 THR A CA 1
ATOM 1950 C C . THR A 1 245 ? 4.966 -10.519 10.865 1.00 95.50 245 THR A C 1
ATOM 1952 O O . THR A 1 245 ? 5.888 -11.065 10.262 1.00 95.50 245 THR A O 1
ATOM 1955 N N . THR A 1 246 ? 4.945 -9.198 11.039 1.00 94.75 246 THR A N 1
ATOM 1956 C CA . THR A 1 246 ? 6.026 -8.281 10.635 1.00 94.75 246 THR A CA 1
ATOM 1957 C C . THR A 1 246 ? 6.637 -7.598 11.856 1.00 94.75 246 THR A C 1
ATOM 1959 O O . THR A 1 246 ? 5.916 -7.254 12.789 1.00 94.75 246 THR A O 1
ATOM 1962 N N . ASN A 1 247 ? 7.947 -7.351 11.826 1.00 91.69 247 ASN A N 1
ATOM 1963 C CA . ASN A 1 247 ? 8.619 -6.417 12.739 1.00 91.69 247 ASN A CA 1
ATOM 1964 C C . ASN A 1 247 ? 8.917 -5.064 12.065 1.00 91.69 247 ASN A C 1
ATOM 1966 O O . ASN A 1 247 ? 9.848 -4.361 12.450 1.00 91.69 247 ASN A O 1
ATOM 1970 N N . THR A 1 248 ? 8.184 -4.737 10.993 1.00 89.31 248 THR A N 1
ATOM 1971 C CA . THR A 1 248 ? 8.369 -3.592 10.075 1.00 89.31 248 THR A CA 1
ATOM 1972 C C . THR A 1 248 ? 9.567 -3.671 9.122 1.00 89.31 248 THR A C 1
ATOM 1974 O O . THR A 1 248 ? 9.560 -2.985 8.101 1.00 89.31 248 THR A O 1
ATOM 1977 N N . ILE A 1 249 ? 10.553 -4.536 9.387 1.00 91.50 249 ILE A N 1
ATOM 1978 C CA . ILE A 1 249 ? 11.759 -4.696 8.554 1.00 91.50 249 ILE A CA 1
ATOM 1979 C C . ILE A 1 249 ? 11.723 -6.012 7.768 1.00 91.50 249 ILE A C 1
ATOM 1981 O O . ILE A 1 249 ? 12.128 -6.050 6.611 1.00 91.50 249 ILE A O 1
ATOM 1985 N N . TYR A 1 250 ? 11.235 -7.091 8.376 1.00 94.19 250 TYR A N 1
ATOM 1986 C CA . TYR A 1 250 ? 11.091 -8.417 7.780 1.00 94.19 250 TYR A CA 1
ATOM 1987 C C . TYR A 1 250 ? 9.916 -9.181 8.407 1.00 94.19 250 TYR A C 1
ATOM 1989 O O . TYR A 1 250 ? 9.350 -8.777 9.428 1.00 94.19 250 TYR A O 1
ATOM 1997 N N . CYS A 1 251 ? 9.529 -10.295 7.784 1.00 95.19 251 CYS A N 1
ATOM 1998 C CA . CYS A 1 251 ? 8.540 -11.187 8.373 1.00 95.19 251 CYS A CA 1
ATOM 1999 C C . CYS A 1 251 ? 9.183 -12.054 9.461 1.00 95.19 251 CYS A C 1
ATOM 2001 O O . CYS A 1 251 ? 10.275 -12.596 9.289 1.00 95.19 251 CYS A O 1
ATOM 2003 N N . VAL A 1 252 ? 8.486 -12.203 10.580 1.00 95.62 252 VAL A N 1
ATOM 2004 C CA . VAL A 1 252 ? 8.921 -12.970 11.752 1.00 95.62 252 VAL A CA 1
ATOM 2005 C C . VAL A 1 252 ? 7.814 -13.909 12.201 1.00 95.62 252 VAL A C 1
ATOM 2007 O O . VAL A 1 252 ? 6.647 -13.695 11.879 1.00 95.62 252 VAL A O 1
ATOM 2010 N N . ASP A 1 253 ? 8.166 -14.944 12.955 1.00 95.19 253 ASP A N 1
ATOM 2011 C CA . ASP A 1 253 ? 7.169 -15.835 13.544 1.00 95.19 253 ASP A CA 1
ATOM 2012 C C . ASP A 1 253 ? 6.290 -15.079 14.553 1.00 95.19 253 ASP A C 1
ATOM 2014 O O . ASP A 1 253 ? 6.757 -14.189 15.278 1.00 95.19 253 ASP A O 1
ATOM 2018 N N . LYS A 1 254 ? 5.006 -15.447 14.620 1.00 95.19 254 LYS A N 1
ATOM 2019 C CA . LYS A 1 254 ? 4.098 -14.943 15.654 1.00 95.19 254 LYS A CA 1
ATOM 2020 C C . LYS A 1 254 ? 4.597 -15.337 17.049 1.00 95.19 254 LYS A C 1
ATOM 2022 O O . LYS A 1 254 ? 5.114 -16.428 17.276 1.00 95.19 254 LYS A O 1
ATOM 2027 N N . LYS A 1 255 ? 4.389 -14.435 17.996 1.00 95.50 255 LYS A N 1
ATOM 2028 C CA . LYS A 1 255 ? 4.657 -14.548 19.430 1.00 95.50 255 LYS A CA 1
ATOM 2029 C C . LYS A 1 255 ? 3.388 -14.130 20.173 1.00 95.50 255 LYS A C 1
ATOM 2031 O O . LYS A 1 255 ? 2.410 -13.727 19.549 1.00 95.50 255 LYS A O 1
ATOM 2036 N N . LEU A 1 256 ? 3.389 -14.215 21.498 1.00 96.62 256 LEU A N 1
ATOM 2037 C CA . LEU A 1 256 ? 2.291 -13.684 22.309 1.00 96.62 256 LEU A CA 1
ATOM 2038 C C . LEU A 1 256 ? 2.150 -12.173 22.099 1.00 96.62 256 LEU A C 1
ATOM 2040 O O . LEU A 1 256 ? 3.166 -11.474 22.042 1.00 96.62 256 LEU A O 1
ATOM 2044 N N . CYS A 1 257 ? 0.915 -11.667 22.072 1.00 96.88 257 CYS A N 1
ATOM 2045 C CA . CYS A 1 257 ? 0.642 -10.238 21.931 1.00 96.88 257 CYS A CA 1
ATOM 2046 C C . CYS A 1 257 ? 1.423 -9.394 22.952 1.00 96.88 257 CYS A C 1
ATOM 2048 O O . CYS A 1 257 ? 1.941 -8.339 22.608 1.00 96.88 257 CYS A O 1
ATOM 2050 N N . SER A 1 258 ? 1.594 -9.885 24.184 1.00 96.06 258 SER A N 1
ATOM 2051 C CA . SER A 1 258 ? 2.347 -9.206 25.252 1.00 96.06 258 SER A CA 1
ATOM 2052 C C . SER A 1 258 ? 3.830 -8.956 24.952 1.00 96.06 258 SER A C 1
ATOM 2054 O O . SER A 1 258 ? 4.465 -8.175 25.655 1.00 96.06 258 SER A O 1
ATOM 2056 N N . SER A 1 259 ? 4.393 -9.608 23.931 1.00 96.12 259 SER A N 1
ATOM 2057 C CA . SER A 1 259 ? 5.791 -9.430 23.527 1.00 96.12 259 SER A CA 1
ATOM 2058 C C . SER A 1 259 ? 6.011 -8.317 22.498 1.00 96.12 259 SER A C 1
ATOM 2060 O O . SER A 1 259 ? 7.161 -7.969 22.234 1.00 96.12 259 SER A O 1
ATOM 2062 N N . TYR A 1 260 ? 4.940 -7.769 21.915 1.00 96.25 260 TYR A N 1
ATOM 2063 C CA . TYR A 1 260 ? 5.033 -6.797 20.829 1.00 96.25 260 TYR A CA 1
ATOM 2064 C C . TYR A 1 260 ? 5.078 -5.351 21.310 1.00 96.25 260 TYR A C 1
ATOM 2066 O O . TYR A 1 260 ? 4.423 -4.957 22.279 1.00 96.25 260 TYR A O 1
ATOM 2074 N N . SER A 1 261 ? 5.809 -4.538 20.550 1.00 95.06 261 SER A N 1
ATOM 2075 C CA . SER A 1 261 ? 5.713 -3.082 20.620 1.00 95.06 261 SER A CA 1
ATOM 2076 C C . SER A 1 261 ? 4.454 -2.576 19.897 1.00 95.06 261 SER A C 1
ATOM 2078 O O . SER A 1 261 ? 3.785 -3.322 19.181 1.00 95.06 261 SER A O 1
ATOM 2080 N N . GLU A 1 262 ? 4.125 -1.292 20.059 1.00 94.56 262 GLU A N 1
ATOM 2081 C CA . GLU A 1 262 ? 2.961 -0.664 19.410 1.00 94.56 262 GLU A CA 1
ATOM 2082 C C . GLU A 1 262 ? 2.941 -0.868 17.888 1.00 94.56 262 GLU A C 1
ATOM 2084 O O . GLU A 1 262 ? 1.898 -1.177 17.317 1.00 94.56 262 GLU A O 1
ATOM 2089 N N . GLN A 1 263 ? 4.103 -0.764 17.241 1.00 92.44 263 GLN A N 1
ATOM 2090 C CA . GLN A 1 263 ? 4.239 -0.838 15.783 1.00 92.44 263 GLN A CA 1
ATOM 2091 C C . GLN A 1 263 ? 4.059 -2.255 15.217 1.00 92.44 263 GLN A C 1
ATOM 2093 O O . GLN A 1 263 ? 3.889 -2.405 14.008 1.00 92.44 263 GLN A O 1
ATOM 2098 N N . GLU A 1 264 ? 4.088 -3.275 16.077 1.00 94.00 264 GLU A N 1
ATOM 2099 C CA . GLU A 1 264 ? 4.035 -4.702 15.730 1.00 94.00 264 GLU A CA 1
ATOM 2100 C C . GLU A 1 264 ? 2.746 -5.380 16.232 1.00 94.00 264 GLU A C 1
ATOM 2102 O O . GLU A 1 264 ? 2.513 -6.565 15.982 1.00 94.00 264 GLU A O 1
ATOM 2107 N N . CYS A 1 265 ? 1.893 -4.637 16.943 1.00 96.31 265 CYS A N 1
ATOM 2108 C CA . CYS A 1 265 ? 0.742 -5.151 17.678 1.00 96.31 265 CYS A CA 1
ATOM 2109 C C . CYS A 1 265 ? -0.472 -5.451 16.775 1.00 96.31 265 CYS A C 1
ATOM 2111 O O . CYS A 1 265 ? -1.521 -4.816 16.886 1.00 96.31 265 CYS A O 1
ATOM 2113 N N . TYR A 1 266 ? -0.333 -6.427 15.876 1.00 94.50 266 TYR A N 1
ATOM 2114 C CA . TYR A 1 266 ? -1.384 -6.820 14.927 1.00 94.50 266 TYR A CA 1
ATOM 2115 C C . TYR A 1 266 ? -2.051 -8.142 15.312 1.00 94.50 266 TYR A C 1
ATOM 2117 O O . TYR A 1 266 ? -3.249 -8.185 15.591 1.00 94.50 266 TYR A O 1
ATOM 2125 N N . GLU A 1 267 ? -1.278 -9.226 15.339 1.00 94.06 267 GLU A N 1
ATOM 2126 C CA . GLU A 1 267 ? -1.767 -10.570 15.638 1.00 94.06 267 GLU A CA 1
ATOM 2127 C C . GLU A 1 267 ? -0.645 -11.421 16.240 1.00 94.06 267 GLU A C 1
ATOM 2129 O O . GLU A 1 267 ? 0.476 -11.440 15.727 1.00 94.06 267 GLU A O 1
ATOM 2134 N N . GLY A 1 268 ? -0.963 -12.119 17.327 1.00 94.31 268 GLY A N 1
ATOM 2135 C CA . GLY A 1 268 ? -0.072 -13.008 18.052 1.00 94.31 268 GLY A CA 1
ATOM 2136 C C . GLY A 1 268 ? -0.524 -14.461 17.979 1.00 94.31 268 GLY A C 1
ATOM 2137 O O . GLY A 1 268 ? -1.496 -14.814 17.311 1.00 94.31 268 GLY A O 1
ATOM 2138 N N . THR A 1 269 ? 0.185 -15.337 18.684 1.00 94.50 269 THR A N 1
ATOM 2139 C CA . THR A 1 269 ? -0.211 -16.749 18.840 1.00 94.50 269 THR A CA 1
ATOM 2140 C C . THR A 1 269 ? -1.483 -16.909 19.676 1.00 94.50 269 THR A C 1
ATOM 2142 O O . THR A 1 269 ? -2.150 -17.933 19.592 1.00 94.50 269 THR A O 1
ATOM 2145 N N . ASP A 1 270 ? -1.807 -15.898 20.483 1.00 94.62 270 ASP A N 1
ATOM 2146 C CA . ASP A 1 270 ? -3.005 -15.749 21.312 1.00 94.62 270 ASP A CA 1
ATOM 2147 C C . ASP A 1 270 ? -4.153 -15.002 20.603 1.00 94.62 270 ASP A C 1
ATOM 2149 O O . ASP A 1 270 ? -5.174 -14.713 21.225 1.00 94.62 270 ASP A O 1
ATOM 2153 N N . GLY A 1 271 ? -4.022 -14.741 19.297 1.00 92.06 271 GLY A N 1
ATOM 2154 C CA . GLY A 1 271 ? -5.070 -14.160 18.457 1.00 92.06 271 GLY A CA 1
ATOM 2155 C C . GLY A 1 271 ? -4.826 -12.692 18.089 1.00 92.06 271 GLY A C 1
ATOM 2156 O O . GLY A 1 271 ? -3.690 -12.214 18.137 1.00 92.06 271 GLY A O 1
ATOM 2157 N N . PRO A 1 272 ? -5.869 -11.959 17.662 1.00 93.06 272 PRO A N 1
ATOM 2158 C CA . PRO A 1 272 ? -5.727 -10.569 17.245 1.00 93.06 272 PRO A CA 1
ATOM 2159 C C . PRO A 1 272 ? -5.327 -9.686 18.430 1.00 93.06 272 PRO A C 1
ATOM 2161 O O . PRO A 1 272 ? -5.911 -9.779 19.511 1.00 93.06 272 PRO A O 1
ATOM 2164 N N . CYS A 1 273 ? -4.357 -8.800 18.215 1.00 95.62 273 CYS A N 1
ATOM 2165 C CA . CYS A 1 273 ? -3.812 -7.946 19.262 1.00 95.62 273 CYS A CA 1
ATOM 2166 C C . CYS A 1 273 ? -4.386 -6.523 19.215 1.00 95.62 273 CYS A C 1
ATOM 2168 O O . CYS A 1 273 ? -4.902 -6.056 18.196 1.00 95.62 273 CYS A O 1
ATOM 2170 N N . VAL A 1 274 ? -4.288 -5.816 20.339 1.00 96.00 274 VAL A N 1
ATOM 2171 C CA . VAL A 1 274 ? -4.587 -4.388 20.463 1.00 96.00 274 VAL A CA 1
ATOM 2172 C C . VAL A 1 274 ? -3.594 -3.717 21.405 1.00 96.00 274 VAL A C 1
ATOM 2174 O O . VAL A 1 274 ? -3.240 -4.263 22.453 1.00 96.00 274 VAL A O 1
ATOM 2177 N N . PHE A 1 275 ? -3.149 -2.516 21.036 1.00 96.56 275 PHE A N 1
ATOM 2178 C CA . PHE A 1 275 ? -2.281 -1.691 21.869 1.00 96.56 275 PHE A CA 1
ATOM 2179 C C . PHE A 1 275 ? -3.128 -0.781 22.767 1.00 96.56 275 PHE A C 1
ATOM 2181 O O . PHE A 1 275 ? -3.532 0.320 22.384 1.00 96.56 275 PHE A O 1
ATOM 2188 N N . ALA A 1 276 ? -3.460 -1.274 23.959 1.00 95.62 276 ALA A N 1
ATOM 2189 C CA . ALA A 1 276 ? -4.409 -0.636 24.868 1.00 95.62 276 ALA A CA 1
ATOM 2190 C C . ALA A 1 276 ? -3.977 -0.763 26.334 1.00 95.62 276 ALA A C 1
ATOM 2192 O O . ALA A 1 276 ? -3.006 -1.441 26.671 1.00 95.62 276 ALA A O 1
ATOM 2193 N N . ILE A 1 277 ? -4.706 -0.086 27.223 1.00 93.75 277 ILE A N 1
ATOM 2194 C CA . ILE A 1 277 ? -4.537 -0.252 28.671 1.00 93.75 277 ILE A CA 1
ATOM 2195 C C . ILE A 1 277 ? -4.890 -1.715 29.032 1.00 93.75 277 ILE A C 1
ATOM 2197 O O . ILE A 1 277 ? -5.799 -2.296 28.415 1.00 93.75 277 ILE A O 1
ATOM 2201 N N . PRO A 1 278 ? -4.171 -2.350 29.977 1.00 92.88 278 PRO A N 1
ATOM 2202 C CA . PRO A 1 278 ? -4.493 -3.693 30.445 1.00 92.88 278 PRO A CA 1
ATOM 2203 C C . PRO A 1 278 ? -5.939 -3.806 30.936 1.00 92.88 278 PRO A C 1
ATOM 2205 O O . PRO A 1 278 ? -6.510 -2.859 31.478 1.00 92.88 278 PRO A O 1
ATOM 2208 N N . LEU A 1 279 ? -6.531 -4.990 30.774 1.00 88.94 279 LEU A N 1
ATOM 2209 C CA . LEU A 1 279 ? -7.886 -5.254 31.253 1.00 88.94 279 LEU A CA 1
ATOM 2210 C C . LEU A 1 279 ? -7.984 -4.973 32.760 1.00 88.94 279 LEU A C 1
ATOM 2212 O O . LEU A 1 279 ? -7.062 -5.280 33.516 1.00 88.94 279 LEU A O 1
ATOM 2216 N N . LYS A 1 280 ? -9.130 -4.428 33.191 1.00 87.06 280 LYS A N 1
ATOM 2217 C CA . LYS A 1 280 ? -9.433 -4.053 34.590 1.00 87.06 280 LYS A CA 1
ATOM 2218 C C . LYS A 1 280 ? -8.654 -2.845 35.129 1.00 87.06 280 LYS A C 1
ATOM 2220 O O . LYS A 1 280 ? -8.707 -2.586 36.329 1.00 87.06 280 LYS A O 1
ATOM 2225 N N . GLN A 1 281 ? -7.976 -2.088 34.268 1.00 87.81 281 GLN A N 1
ATOM 2226 C CA . GLN A 1 281 ? -7.363 -0.809 34.624 1.00 87.81 281 GLN A CA 1
ATOM 2227 C C . GLN A 1 281 ? -8.021 0.323 33.830 1.00 87.81 281 GLN A C 1
ATOM 2229 O O . GLN A 1 281 ? -8.196 0.227 32.619 1.00 87.81 281 GLN A O 1
ATOM 2234 N N . SER A 1 282 ? -8.402 1.401 34.517 1.00 83.94 282 SER A N 1
ATOM 2235 C CA . SER A 1 282 ? -8.937 2.619 33.891 1.00 83.94 282 SER A CA 1
ATOM 2236 C C . SER A 1 282 ? -7.841 3.624 33.514 1.00 83.94 282 SER A C 1
ATOM 2238 O O . SER A 1 282 ? -8.098 4.558 32.757 1.00 83.94 282 SER A O 1
ATOM 2240 N N . SER A 1 283 ? -6.618 3.435 34.015 1.00 87.88 283 SER A N 1
ATOM 2241 C CA . SER A 1 283 ? -5.441 4.256 33.727 1.00 87.88 283 SER A CA 1
ATOM 2242 C C . SER A 1 283 ? -4.165 3.409 33.790 1.00 87.88 283 SER A C 1
ATOM 2244 O O . SER A 1 283 ? -4.108 2.413 34.509 1.00 87.88 283 SER A O 1
ATOM 2246 N N . GLY A 1 284 ? -3.144 3.783 33.015 1.00 90.12 284 GLY A N 1
ATOM 2247 C CA . GLY A 1 284 ? -1.863 3.073 32.976 1.00 90.12 284 GLY A CA 1
ATOM 2248 C C . GLY A 1 284 ? -1.134 3.214 31.641 1.00 90.12 284 GLY A C 1
ATOM 2249 O O . GLY A 1 284 ? -1.622 3.858 30.709 1.00 90.12 284 GLY A O 1
ATOM 2250 N N . THR A 1 285 ? 0.045 2.599 31.554 1.00 94.50 285 THR A N 1
ATOM 2251 C CA . THR A 1 285 ? 0.826 2.513 30.314 1.00 94.50 285 THR A CA 1
ATOM 2252 C C . THR A 1 285 ? 0.155 1.533 29.355 1.00 94.50 285 THR A C 1
ATOM 2254 O O . THR A 1 285 ? -0.183 0.411 29.736 1.00 94.50 285 THR A O 1
ATOM 2257 N N . LYS A 1 286 ? -0.046 1.953 28.103 1.00 95.88 286 LYS A N 1
ATOM 2258 C CA . LYS A 1 286 ? -0.550 1.068 27.049 1.00 95.88 286 LYS A CA 1
ATOM 2259 C C . LYS A 1 286 ? 0.479 -0.014 26.743 1.00 95.88 286 LYS A C 1
ATOM 2261 O O . LYS A 1 286 ? 1.675 0.260 26.689 1.00 95.88 286 LYS A O 1
ATOM 2266 N N . GLN A 1 287 ? -0.005 -1.224 26.510 1.00 96.00 287 GLN A N 1
ATOM 2267 C CA . GLN A 1 287 ? 0.812 -2.343 26.067 1.00 96.00 287 GLN A CA 1
ATOM 2268 C C . GLN A 1 287 ? 0.046 -3.160 25.035 1.00 96.00 287 GLN A C 1
ATOM 2270 O O . GLN A 1 287 ? -1.185 -3.099 24.959 1.00 96.00 287 GLN A O 1
ATOM 2275 N N . CYS A 1 288 ? 0.772 -3.936 24.238 1.00 97.12 288 CYS A N 1
ATOM 2276 C CA . CYS A 1 288 ? 0.131 -4.876 23.343 1.00 97.12 288 CYS A CA 1
ATOM 2277 C C . CYS A 1 288 ? -0.444 -6.042 24.156 1.00 97.12 288 CYS A C 1
ATOM 2279 O O . CYS A 1 288 ? 0.219 -6.604 25.027 1.00 97.12 288 CYS A O 1
ATOM 2281 N N . ARG A 1 289 ? -1.701 -6.395 23.902 1.00 95.62 289 ARG A N 1
ATOM 2282 C CA . ARG A 1 289 ? -2.370 -7.555 24.501 1.00 95.62 289 ARG A CA 1
ATOM 2283 C C . ARG A 1 289 ? -3.345 -8.161 23.504 1.00 95.62 289 ARG A C 1
ATOM 2285 O O . ARG A 1 289 ? -3.751 -7.484 22.561 1.00 95.62 289 ARG A O 1
ATOM 2292 N N . ALA A 1 290 ? -3.737 -9.412 23.721 1.00 95.19 290 ALA A N 1
ATOM 2293 C CA . ALA A 1 290 ? -4.840 -9.998 22.975 1.00 95.19 290 ALA A CA 1
ATOM 2294 C C . ALA A 1 290 ? -6.102 -9.138 23.151 1.00 95.19 290 ALA A C 1
ATOM 2296 O O . ALA A 1 290 ? -6.352 -8.579 24.232 1.00 95.19 290 ALA A O 1
ATOM 2297 N N . LYS A 1 291 ? -6.872 -9.005 22.071 1.00 92.56 291 LYS A N 1
ATOM 2298 C CA . LYS A 1 291 ? -8.171 -8.339 22.100 1.00 92.56 291 LYS A CA 1
ATOM 2299 C C . LYS A 1 291 ? -9.132 -9.106 22.999 1.00 92.56 291 LYS A C 1
ATOM 2301 O O . LYS A 1 291 ? -9.252 -10.323 22.894 1.00 92.56 291 LYS A O 1
ATOM 2306 N N . ASP A 1 292 ? -9.848 -8.363 23.825 1.00 89.31 292 ASP A N 1
ATOM 2307 C CA . ASP A 1 292 ? -10.996 -8.829 24.593 1.00 89.31 292 ASP A CA 1
ATOM 2308 C C . ASP A 1 292 ? -12.291 -8.352 23.915 1.00 89.31 292 ASP A C 1
ATOM 2310 O O . ASP A 1 292 ? -12.262 -7.479 23.044 1.00 89.31 292 ASP A O 1
ATOM 2314 N N . CYS A 1 293 ? -13.446 -8.893 24.304 1.00 83.94 293 CYS A N 1
ATOM 2315 C CA . CYS A 1 293 ? -14.726 -8.522 23.696 1.00 83.94 293 CYS A CA 1
ATOM 2316 C C . CYS A 1 293 ? -15.054 -7.029 23.858 1.00 83.94 293 CYS A C 1
ATOM 2318 O O . CYS A 1 293 ? -15.757 -6.474 23.020 1.00 83.94 293 CYS A O 1
ATOM 2320 N N . THR A 1 294 ? -14.497 -6.347 24.865 1.00 85.81 294 THR A N 1
ATOM 2321 C CA . THR A 1 294 ? -14.650 -4.892 25.031 1.00 85.81 294 THR A CA 1
ATOM 2322 C C . THR A 1 294 ? -13.896 -4.065 23.988 1.00 85.81 294 THR A C 1
ATOM 2324 O O . THR A 1 294 ? -14.180 -2.880 23.849 1.00 85.81 294 THR A O 1
ATOM 2327 N N . ASP A 1 295 ? -12.929 -4.648 23.273 1.00 88.88 295 ASP A N 1
ATOM 2328 C CA . ASP A 1 295 ? -12.134 -3.940 22.259 1.00 88.88 295 ASP A CA 1
ATOM 2329 C C . ASP A 1 295 ? -12.803 -3.927 20.873 1.00 88.88 295 ASP A C 1
ATOM 2331 O O . ASP A 1 295 ? -12.308 -3.280 19.946 1.00 88.88 295 ASP A O 1
ATOM 2335 N N . TYR A 1 296 ? -13.917 -4.644 20.709 1.00 82.38 296 TYR A N 1
ATOM 2336 C CA . TYR A 1 296 ? -14.693 -4.660 19.475 1.00 82.38 296 TYR A CA 1
ATOM 2337 C C . TYR A 1 296 ? -15.786 -3.593 19.537 1.00 82.38 296 TYR A C 1
ATOM 2339 O O . TYR A 1 296 ? -16.579 -3.540 20.470 1.00 82.38 296 TYR A O 1
ATOM 2347 N N . ILE A 1 297 ? -15.829 -2.735 18.515 1.00 75.62 297 ILE A N 1
ATOM 2348 C CA . ILE A 1 297 ? -16.834 -1.666 18.389 1.00 75.62 297 ILE A CA 1
ATOM 2349 C C . ILE A 1 297 ? -18.219 -2.257 18.056 1.00 75.62 297 ILE A C 1
ATOM 2351 O O . ILE A 1 297 ? -19.250 -1.650 18.337 1.00 75.62 297 ILE A O 1
ATOM 2355 N N . GLU A 1 298 ? -18.255 -3.459 17.476 1.00 68.62 298 GLU A N 1
ATOM 2356 C CA . GLU A 1 298 ? -19.491 -4.144 17.114 1.00 68.62 298 GLU A CA 1
ATOM 2357 C C . GLU A 1 298 ? -20.097 -4.852 18.331 1.00 68.62 298 GLU A C 1
ATOM 2359 O O . GLU A 1 298 ? -19.582 -5.852 18.823 1.00 68.62 298 GLU A O 1
ATOM 2364 N N . THR A 1 299 ? -21.233 -4.337 18.801 1.00 59.47 299 THR A N 1
ATOM 2365 C CA . THR A 1 299 ? -21.957 -4.825 19.987 1.00 59.47 299 THR A CA 1
ATOM 2366 C C . THR A 1 299 ? -22.837 -6.050 19.721 1.00 59.47 299 THR A C 1
ATOM 2368 O O . THR A 1 299 ? -23.625 -6.440 20.582 1.00 59.47 299 THR A O 1
ATOM 2371 N N . THR A 1 300 ? -22.741 -6.673 18.542 1.00 67.44 300 THR A N 1
ATOM 2372 C CA . THR A 1 300 ? -23.536 -7.868 18.239 1.00 67.44 300 THR A CA 1
ATOM 2373 C C . THR A 1 300 ? -22.883 -9.113 18.841 1.00 67.44 300 THR A C 1
ATOM 2375 O O . THR A 1 300 ? -21.684 -9.359 18.707 1.00 67.44 300 THR A O 1
ATOM 2378 N N . THR A 1 301 ? -23.687 -9.939 19.505 1.00 59.12 301 THR A N 1
ATOM 2379 C CA . THR A 1 301 ? -23.268 -11.194 20.153 1.00 59.12 301 THR A CA 1
ATOM 2380 C C . THR A 1 301 ? -22.622 -12.185 19.167 1.00 59.12 301 THR A C 1
ATOM 2382 O O . THR A 1 301 ? -21.808 -13.025 19.557 1.00 59.12 301 THR A O 1
ATOM 2385 N N . GLU A 1 302 ? -22.929 -12.066 17.872 1.00 60.06 302 GLU A N 1
ATOM 2386 C CA . GLU A 1 302 ? -22.325 -12.840 16.777 1.00 60.06 302 GLU A CA 1
ATOM 2387 C C . GLU A 1 302 ? -20.872 -12.447 16.465 1.00 60.06 302 GLU A C 1
ATOM 2389 O O . GLU A 1 302 ? -20.075 -13.307 16.085 1.00 60.06 302 GLU A O 1
ATOM 2394 N N . ALA A 1 303 ? -20.491 -11.181 16.661 1.00 56.28 303 ALA A N 1
ATOM 2395 C CA . ALA A 1 303 ? -19.114 -10.733 16.453 1.00 56.28 303 ALA A CA 1
ATOM 2396 C C . ALA A 1 303 ? -18.176 -11.238 17.569 1.00 56.28 303 ALA A C 1
ATOM 2398 O O . ALA A 1 303 ? -17.094 -11.745 17.278 1.00 56.28 303 ALA A O 1
ATOM 2399 N N . CYS A 1 304 ? -18.615 -11.195 18.835 1.00 57.22 304 CYS A N 1
ATOM 2400 C CA . CYS A 1 304 ? -17.835 -11.682 19.988 1.00 57.22 304 CYS A CA 1
ATOM 2401 C C . CYS A 1 304 ? -17.786 -13.229 20.056 1.00 57.22 304 CYS A C 1
ATOM 2403 O O . CYS A 1 304 ? -16.759 -13.795 20.428 1.00 57.22 304 CYS A O 1
ATOM 2405 N N . SER A 1 305 ? -18.823 -13.953 19.607 1.00 57.69 305 SER A N 1
ATOM 2406 C CA . SER A 1 305 ? -18.806 -15.433 19.596 1.00 57.69 305 SER A CA 1
ATOM 2407 C C . SER A 1 305 ? -17.874 -16.047 18.537 1.00 57.69 305 SER A C 1
ATOM 2409 O O . SER A 1 305 ? -17.322 -17.125 18.771 1.0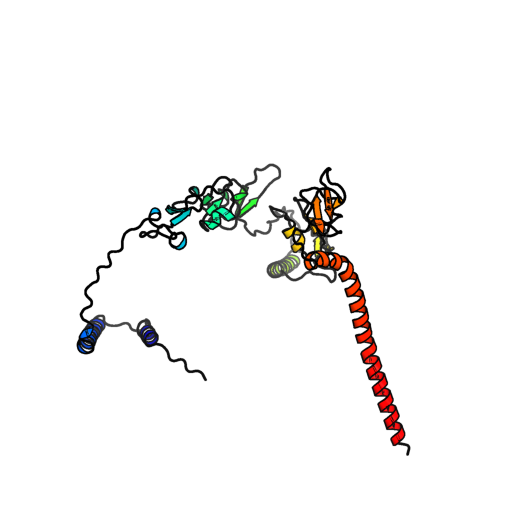0 57.69 305 SER A O 1
ATOM 2411 N N . LYS A 1 306 ? -17.589 -15.353 17.421 1.00 56.50 306 LYS A N 1
ATOM 2412 C CA . LYS A 1 306 ? -16.578 -15.789 16.430 1.00 56.50 306 LYS A CA 1
ATOM 2413 C C . LYS A 1 306 ? -15.147 -15.847 16.983 1.00 56.50 306 LYS A C 1
ATOM 2415 O O . LYS A 1 306 ? -14.322 -16.565 16.421 1.00 56.50 306 LYS A O 1
ATOM 2420 N N . LEU A 1 307 ? -14.859 -15.174 18.100 1.00 54.56 307 LEU A N 1
ATOM 2421 C CA . LEU A 1 307 ? -13.543 -15.188 18.751 1.00 54.56 307 LEU A CA 1
ATOM 2422 C C . LEU A 1 307 ? -13.293 -16.408 19.645 1.00 54.56 307 LEU A C 1
ATOM 2424 O O . LEU A 1 307 ? -12.164 -16.888 19.702 1.00 54.56 307 LEU A O 1
ATOM 2428 N N . GLN A 1 308 ? -14.325 -16.986 20.270 1.00 50.31 308 GLN A N 1
ATOM 2429 C CA . GLN A 1 308 ? -14.179 -18.249 21.016 1.00 50.31 308 GLN A CA 1
ATOM 2430 C C . GLN A 1 308 ? -14.010 -19.473 20.099 1.00 50.31 308 GLN A C 1
ATOM 2432 O O . GLN A 1 308 ? -13.520 -20.519 20.529 1.00 50.31 308 GLN A O 1
ATOM 2437 N N . ILE A 1 309 ? -14.383 -19.352 18.822 1.00 49.78 309 ILE A N 1
ATOM 2438 C CA . ILE A 1 309 ? -14.370 -20.465 17.868 1.00 49.78 309 ILE A CA 1
ATOM 2439 C C . ILE A 1 309 ? -12.942 -20.862 17.448 1.00 49.78 309 ILE A C 1
ATOM 2441 O O . ILE A 1 309 ? -12.724 -22.033 17.140 1.00 49.78 309 ILE A O 1
ATOM 2445 N N . TRP A 1 310 ? -11.942 -19.973 17.524 1.00 46.91 310 TRP A N 1
ATOM 2446 C CA . TRP A 1 310 ? -10.547 -20.318 17.184 1.00 46.91 310 TRP A CA 1
ATOM 2447 C C . TRP A 1 310 ? -9.945 -21.402 18.096 1.00 46.91 310 TRP A C 1
ATOM 2449 O O . TRP A 1 310 ? -9.221 -22.273 17.618 1.00 46.91 310 TRP A O 1
ATOM 2459 N N . LEU A 1 311 ? -10.309 -21.421 19.383 1.00 44.31 311 LEU A N 1
ATOM 2460 C CA . LEU A 1 311 ? -9.881 -22.467 20.322 1.00 44.31 311 LEU A CA 1
ATOM 2461 C C . LEU A 1 311 ? -10.681 -23.771 20.155 1.00 44.31 311 LEU A C 1
ATOM 2463 O O . LEU A 1 311 ? -10.168 -24.854 20.430 1.00 44.31 311 LEU A O 1
ATOM 2467 N N . HIS A 1 312 ? -11.917 -23.698 19.648 1.00 47.47 312 HIS A N 1
ATOM 2468 C CA . HIS A 1 312 ? -12.761 -24.877 19.439 1.00 47.47 312 HIS A CA 1
ATOM 2469 C C . HIS A 1 312 ? -12.576 -25.547 18.071 1.00 47.47 312 HIS A C 1
ATOM 2471 O O . HIS A 1 312 ? -12.761 -26.760 17.974 1.00 47.47 312 HIS A O 1
ATOM 2477 N N . PHE A 1 313 ? -12.168 -24.826 17.020 1.00 45.03 313 PHE A N 1
ATOM 2478 C CA . PHE A 1 313 ? -12.040 -25.404 15.675 1.00 45.03 313 PHE A CA 1
ATOM 2479 C C . PHE A 1 313 ? -10.945 -26.479 15.584 1.00 45.03 313 PHE A C 1
ATOM 2481 O O . PHE A 1 313 ? -11.105 -27.448 14.838 1.00 45.03 313 PHE A O 1
ATOM 2488 N N . GLN A 1 314 ? -9.880 -26.383 16.390 1.00 45.91 314 GLN A N 1
ATOM 2489 C CA . GLN A 1 314 ? -8.866 -27.443 16.489 1.00 45.91 314 GLN A CA 1
ATOM 2490 C C . GLN A 1 314 ? -9.391 -28.707 17.188 1.00 45.91 314 GLN A C 1
ATOM 2492 O O . GLN A 1 314 ? -8.998 -29.814 16.837 1.00 45.91 314 GLN A O 1
ATOM 2497 N N . MET A 1 315 ? -10.334 -28.574 18.124 1.00 49.03 315 MET A N 1
ATOM 2498 C CA . MET A 1 315 ? -10.933 -29.722 18.816 1.00 49.03 315 MET A CA 1
ATOM 2499 C C . MET A 1 315 ? -12.047 -30.378 17.988 1.00 49.03 315 MET A C 1
ATOM 2501 O O . MET A 1 315 ? -12.132 -31.604 17.920 1.00 49.03 315 MET A O 1
ATOM 2505 N N . VAL A 1 316 ? -12.877 -29.585 17.301 1.00 54.84 316 VAL A N 1
ATOM 2506 C CA . VAL A 1 316 ? -13.983 -30.108 16.479 1.00 54.84 316 VAL A CA 1
ATOM 2507 C C . VAL A 1 316 ? -13.465 -30.839 15.239 1.00 54.84 316 VAL A C 1
ATOM 2509 O O . VAL A 1 316 ? -14.014 -31.876 14.876 1.00 54.84 316 VAL A O 1
ATOM 2512 N N . SER A 1 317 ? -12.378 -30.368 14.621 1.00 54.97 317 SER A N 1
ATOM 2513 C CA . SER A 1 317 ? -11.778 -31.048 13.464 1.00 54.97 317 SER A CA 1
ATOM 2514 C C . SER A 1 317 ? -11.220 -32.430 13.824 1.00 54.97 317 SER A C 1
ATOM 2516 O O . SER A 1 317 ? -11.451 -33.379 13.079 1.00 54.97 317 SER A O 1
ATOM 2518 N N . VAL A 1 318 ? -10.600 -32.599 14.997 1.00 61.25 318 VAL A N 1
ATOM 2519 C CA . VAL A 1 318 ? -10.126 -33.914 15.469 1.00 61.25 318 VAL A CA 1
ATOM 2520 C C . VAL A 1 318 ? -11.291 -34.873 15.745 1.00 61.25 318 VAL A C 1
ATOM 2522 O O . VAL A 1 318 ? -11.230 -36.041 15.362 1.00 61.25 318 VAL A O 1
ATOM 2525 N N . VAL A 1 319 ? -12.383 -34.403 16.355 1.00 72.19 319 VAL A N 1
ATOM 2526 C CA . VAL A 1 319 ? -13.567 -35.244 16.621 1.00 72.19 319 VAL A CA 1
ATOM 2527 C C . VAL A 1 319 ? -14.279 -35.635 15.323 1.00 72.19 319 VAL A C 1
ATOM 2529 O O . VAL A 1 319 ? -14.662 -36.794 15.157 1.00 72.19 319 VAL A O 1
ATOM 2532 N N . LEU A 1 320 ? -14.410 -34.706 14.374 1.00 72.31 320 LEU A N 1
ATOM 2533 C CA . LEU A 1 320 ? -15.063 -34.969 13.093 1.00 72.31 320 LEU A CA 1
ATOM 2534 C C . LEU A 1 320 ? -14.234 -35.919 12.217 1.00 72.31 320 LEU A C 1
ATOM 2536 O O . LEU A 1 320 ? -14.795 -36.833 11.618 1.00 72.31 320 LEU A O 1
ATOM 2540 N N . ILE A 1 321 ? -12.904 -35.765 12.193 1.00 74.56 321 ILE A N 1
ATOM 2541 C CA . ILE A 1 321 ? -12.001 -36.696 11.500 1.00 74.56 321 ILE A CA 1
ATOM 2542 C C . ILE A 1 321 ? -12.099 -38.090 12.128 1.00 74.56 321 ILE A C 1
ATOM 2544 O O . ILE A 1 321 ? -12.254 -39.062 11.394 1.00 74.56 321 ILE A O 1
ATOM 2548 N N . ASN A 1 322 ? -12.108 -38.206 13.460 1.00 72.56 322 ASN A N 1
ATOM 2549 C CA . ASN A 1 322 ? -12.274 -39.498 14.131 1.00 72.56 322 ASN A CA 1
ATOM 2550 C C . ASN A 1 322 ? -13.630 -40.156 13.823 1.00 72.56 322 ASN A C 1
ATOM 2552 O O . ASN A 1 322 ? -13.676 -41.356 13.565 1.00 72.56 322 ASN A O 1
ATOM 2556 N N . LEU A 1 323 ? -14.725 -39.391 13.771 1.00 78.06 323 LEU A N 1
ATOM 2557 C CA . LEU A 1 323 ? -16.044 -39.911 13.390 1.00 78.06 323 LEU A CA 1
ATOM 2558 C C . LEU A 1 323 ? -16.100 -40.348 11.920 1.00 78.06 323 LEU A C 1
ATOM 2560 O O . LEU A 1 323 ? -16.698 -41.378 11.615 1.00 78.06 323 LEU A O 1
ATOM 2564 N N . ILE A 1 324 ? -15.464 -39.605 11.010 1.00 81.31 324 ILE A N 1
ATOM 2565 C CA . ILE A 1 324 ? -15.391 -39.960 9.586 1.00 81.31 324 ILE A CA 1
ATOM 2566 C C . ILE A 1 324 ? -14.540 -41.220 9.393 1.00 81.31 324 ILE A C 1
ATOM 2568 O O . ILE A 1 324 ? -14.971 -42.134 8.693 1.00 81.31 324 ILE A O 1
ATOM 2572 N N . VAL A 1 325 ? -13.381 -41.314 10.051 1.00 79.94 325 VAL A N 1
ATOM 2573 C CA . VAL A 1 325 ? -12.516 -42.505 10.017 1.00 79.94 325 VAL A CA 1
ATOM 2574 C C . VAL A 1 325 ? -13.256 -43.724 10.571 1.00 79.94 325 VAL A C 1
ATOM 2576 O O . VAL A 1 325 ? -13.227 -44.785 9.950 1.00 79.94 325 VAL A O 1
ATOM 2579 N N . LEU A 1 326 ? -14.001 -43.570 11.670 1.00 79.56 326 LEU A N 1
ATOM 2580 C CA . LEU A 1 326 ? -14.812 -44.644 12.242 1.00 79.56 326 LEU A CA 1
ATOM 2581 C C . LEU A 1 326 ? -15.915 -45.110 11.274 1.00 79.56 326 LEU A C 1
ATOM 2583 O O . LEU A 1 326 ? -16.131 -46.306 11.108 1.00 79.56 326 LEU A O 1
ATOM 2587 N N . ASN A 1 327 ? -16.572 -44.181 10.575 1.00 78.38 327 ASN A N 1
ATOM 2588 C CA . ASN A 1 327 ? -17.633 -44.496 9.614 1.00 78.38 327 ASN A CA 1
ATOM 2589 C C . ASN A 1 327 ? -17.086 -45.154 8.331 1.00 78.38 327 ASN A C 1
ATOM 2591 O O . ASN A 1 327 ? -17.711 -46.061 7.785 1.00 78.38 327 ASN A O 1
ATOM 2595 N N . ILE A 1 328 ? -15.905 -44.736 7.864 1.00 82.69 328 ILE A N 1
ATOM 2596 C CA . ILE A 1 328 ? -15.235 -45.330 6.696 1.00 82.69 328 ILE A CA 1
ATOM 2597 C C . ILE A 1 328 ? -14.718 -46.737 7.015 1.00 82.69 328 ILE A C 1
ATOM 2599 O O . ILE A 1 328 ? -14.828 -47.618 6.167 1.00 82.69 328 ILE A O 1
ATOM 2603 N N . LEU A 1 329 ? -14.198 -46.975 8.223 1.00 78.31 329 LEU A N 1
ATOM 2604 C CA . LEU A 1 329 ? -13.687 -48.290 8.622 1.00 78.31 329 LEU A CA 1
ATOM 2605 C C . LEU A 1 329 ? -14.802 -49.285 8.982 1.00 78.31 329 LEU A C 1
ATOM 2607 O O . LEU A 1 329 ? -14.669 -50.471 8.689 1.00 78.31 329 LEU A O 1
ATOM 2611 N N . LEU A 1 330 ? -15.914 -48.832 9.575 1.00 76.38 330 LEU A N 1
ATOM 2612 C CA . LEU A 1 330 ? -17.005 -49.724 9.993 1.00 76.38 330 LEU A CA 1
ATOM 2613 C C . LEU A 1 330 ? -17.993 -50.070 8.870 1.00 76.38 330 LEU A C 1
ATOM 2615 O O . LEU A 1 330 ? -18.536 -51.173 8.867 1.00 76.38 330 LEU A O 1
ATOM 2619 N N . LYS A 1 331 ? -18.213 -49.186 7.887 1.00 79.56 331 LYS A N 1
ATOM 2620 C CA . LYS A 1 331 ? -19.114 -49.469 6.752 1.00 79.56 331 LYS A CA 1
ATOM 2621 C C . LYS A 1 331 ? -18.783 -50.751 5.970 1.00 79.56 331 LYS A C 1
ATOM 2623 O O . LYS A 1 331 ? -19.708 -51.527 5.734 1.00 79.56 331 LYS A O 1
ATOM 2628 N N . PRO A 1 332 ? -17.527 -51.029 5.572 1.00 77.81 332 PRO A N 1
ATOM 2629 C CA . PRO A 1 332 ? -17.215 -52.264 4.855 1.00 77.81 332 PRO A CA 1
ATOM 2630 C C . PRO A 1 332 ? -17.384 -53.517 5.728 1.00 77.81 332 PRO A C 1
ATOM 2632 O O . PRO A 1 332 ? -17.729 -54.572 5.203 1.00 77.81 332 PRO A O 1
ATOM 2635 N N . LEU A 1 333 ? -17.215 -53.406 7.051 1.00 77.00 333 LEU A N 1
ATOM 2636 C CA . LEU A 1 333 ? -17.444 -54.504 7.998 1.00 77.00 333 LEU A CA 1
ATOM 2637 C C . LEU A 1 333 ? -18.925 -54.897 8.084 1.00 77.00 333 LEU A C 1
ATOM 2639 O O . LEU A 1 333 ? -19.234 -56.085 8.070 1.00 77.00 333 LEU A O 1
ATOM 2643 N N . VAL A 1 334 ? -19.840 -53.924 8.098 1.00 80.00 334 VAL A N 1
ATOM 2644 C CA . VAL A 1 334 ? -21.291 -54.198 8.103 1.00 80.00 334 VAL A CA 1
ATOM 2645 C C . VAL A 1 334 ? -21.726 -54.885 6.802 1.00 80.00 334 VAL A C 1
ATOM 2647 O O . VAL A 1 334 ? -22.439 -55.884 6.844 1.00 80.00 334 VAL A O 1
ATOM 2650 N N . ILE A 1 335 ? -21.218 -54.429 5.652 1.00 77.81 335 ILE A N 1
ATOM 2651 C CA . ILE A 1 335 ? -21.515 -55.039 4.342 1.00 77.81 335 ILE A CA 1
ATOM 2652 C C . ILE A 1 335 ? -20.967 -56.479 4.260 1.00 77.81 335 ILE A C 1
ATOM 2654 O O . ILE A 1 335 ? -21.604 -57.373 3.696 1.00 77.81 335 ILE A O 1
ATOM 2658 N N . LEU A 1 336 ? -19.799 -56.739 4.856 1.00 78.31 336 LEU A N 1
ATOM 2659 C CA . LEU A 1 336 ? -19.251 -58.092 4.959 1.00 78.31 336 LEU A CA 1
ATOM 2660 C C . LEU A 1 336 ? -20.120 -58.996 5.845 1.00 78.31 336 LEU A C 1
ATOM 2662 O O . LEU A 1 336 ? -20.348 -60.146 5.480 1.00 78.31 336 LEU A O 1
ATOM 2666 N N . MET A 1 337 ? -20.669 -58.488 6.950 1.00 77.31 337 MET A N 1
ATOM 2667 C CA . MET A 1 337 ? -21.546 -59.282 7.816 1.00 77.31 337 MET A CA 1
ATOM 2668 C C . MET A 1 337 ? -22.875 -59.643 7.136 1.00 77.31 337 MET A C 1
ATOM 2670 O O . MET A 1 337 ? -23.281 -60.804 7.186 1.00 77.31 337 MET A O 1
ATOM 2674 N N . GLU A 1 338 ? -23.502 -58.709 6.416 1.00 79.38 338 GLU A N 1
ATOM 2675 C CA . GLU A 1 338 ? -24.742 -58.988 5.669 1.00 79.38 338 GLU A CA 1
ATOM 2676 C C . GLU A 1 338 ? -24.521 -59.992 4.524 1.00 79.38 338 GLU A C 1
ATOM 2678 O O . GLU A 1 338 ? -25.345 -60.880 4.284 1.00 79.38 338 GLU A O 1
ATOM 2683 N N . SER A 1 339 ? -23.376 -59.916 3.835 1.00 75.19 339 SER A N 1
ATOM 2684 C CA . SER A 1 339 ? -23.053 -60.881 2.773 1.00 75.19 339 SER A CA 1
ATOM 2685 C C . SER A 1 339 ? -22.773 -62.295 3.305 1.00 75.19 339 SER A C 1
ATOM 2687 O O . SER A 1 339 ? -23.109 -63.278 2.635 1.00 75.19 339 SER A O 1
ATOM 2689 N N . MET A 1 340 ? -22.244 -62.429 4.527 1.00 72.69 340 MET A N 1
ATOM 2690 C CA . MET A 1 340 ? -22.052 -63.732 5.176 1.00 72.69 340 MET A CA 1
ATOM 2691 C C . MET A 1 340 ? -23.374 -64.385 5.608 1.00 72.69 340 MET A C 1
ATOM 2693 O O . MET A 1 340 ? -23.529 -65.600 5.449 1.00 72.69 340 MET A O 1
ATOM 2697 N N . GLU A 1 341 ? -24.355 -63.615 6.086 1.00 73.06 341 GLU A N 1
ATOM 2698 C CA . GLU A 1 341 ? -25.686 -64.151 6.413 1.00 73.06 341 GLU A CA 1
ATOM 2699 C C . GLU A 1 341 ? -26.434 -64.641 5.166 1.00 73.06 341 GLU A C 1
ATOM 2701 O O . GLU A 1 341 ? -27.063 -65.707 5.185 1.00 73.06 341 GLU A O 1
ATOM 2706 N N . TYR A 1 342 ? -26.302 -63.924 4.045 1.00 70.19 342 TYR A N 1
ATOM 2707 C CA . TYR A 1 342 ? -26.897 -64.345 2.777 1.00 70.19 342 TYR A CA 1
ATOM 2708 C C . TYR A 1 342 ? -26.285 -65.657 2.256 1.00 70.19 342 TYR A C 1
ATOM 2710 O O . TYR A 1 342 ? -27.006 -66.536 1.773 1.00 70.19 342 TYR A O 1
ATOM 2718 N N . ALA A 1 343 ? -24.969 -65.842 2.411 1.00 68.38 343 ALA A N 1
ATOM 2719 C CA . ALA A 1 343 ? -24.294 -67.088 2.047 1.00 68.38 343 ALA A CA 1
ATOM 2720 C C . ALA A 1 343 ? -24.763 -68.279 2.910 1.00 68.38 343 ALA A C 1
ATOM 2722 O O . ALA A 1 343 ? -25.056 -69.350 2.375 1.00 68.38 343 ALA A O 1
ATOM 2723 N N . PHE A 1 344 ? -24.931 -68.081 4.222 1.00 66.25 344 PHE A N 1
ATOM 2724 C CA . PHE A 1 344 ? -25.405 -69.126 5.141 1.00 66.25 344 PHE A CA 1
ATOM 2725 C C . PHE A 1 344 ? -26.881 -69.507 4.946 1.00 66.25 344 PHE A C 1
ATOM 2727 O O . PHE A 1 344 ? -27.278 -70.646 5.212 1.00 66.25 344 PHE A O 1
ATOM 2734 N N . SER A 1 345 ? -27.719 -68.572 4.492 1.00 66.38 345 SER A N 1
ATOM 2735 C CA . SER A 1 345 ? -29.126 -68.856 4.185 1.00 66.38 345 SER A CA 1
ATOM 2736 C C . SER A 1 345 ? -29.275 -69.702 2.913 1.00 66.38 345 SER A C 1
ATOM 2738 O O . SER A 1 345 ? -30.125 -70.591 2.843 1.00 66.38 345 SER A O 1
ATOM 2740 N N . ARG A 1 346 ? -28.392 -69.500 1.924 1.00 61.44 346 ARG A N 1
ATOM 2741 C CA . ARG A 1 346 ? -28.436 -70.230 0.649 1.00 61.44 346 ARG A CA 1
ATOM 2742 C C . ARG A 1 346 ? -28.026 -71.700 0.783 1.00 61.44 346 ARG A C 1
ATOM 2744 O O . ARG A 1 346 ? -28.637 -72.545 0.137 1.00 61.44 346 ARG A O 1
ATOM 2751 N N . ASP A 1 347 ? -27.072 -72.019 1.656 1.00 58.47 347 ASP A N 1
ATOM 2752 C CA . ASP A 1 347 ? -26.598 -73.399 1.874 1.00 58.47 347 ASP A CA 1
ATOM 2753 C C . ASP A 1 347 ? -27.647 -74.276 2.602 1.00 58.47 347 ASP A C 1
ATOM 2755 O O . ASP A 1 347 ? -27.791 -75.472 2.340 1.00 58.47 347 ASP A O 1
ATOM 2759 N N . ARG A 1 348 ? -28.501 -73.676 3.449 1.00 58.88 348 ARG A N 1
ATOM 2760 C CA . ARG A 1 348 ? -29.591 -74.405 4.133 1.00 58.88 348 ARG A CA 1
ATOM 2761 C C . ARG A 1 348 ? -30.728 -74.864 3.214 1.00 58.88 348 ARG A C 1
ATOM 2763 O O . ARG A 1 348 ? -31.422 -75.812 3.572 1.00 58.88 348 ARG A O 1
ATOM 2770 N N . ASN A 1 349 ? -30.903 -74.246 2.047 1.00 55.16 349 ASN A N 1
ATOM 2771 C CA . ASN A 1 349 ? -31.922 -74.651 1.071 1.00 55.16 349 ASN A CA 1
ATOM 2772 C C . ASN A 1 349 ? -31.436 -75.713 0.071 1.00 55.16 349 ASN A C 1
ATOM 2774 O O . ASN A 1 349 ? -32.243 -76.203 -0.709 1.00 55.16 349 ASN A O 1
ATOM 2778 N N . VAL A 1 350 ? -30.154 -76.093 0.097 1.00 58.22 350 VAL A N 1
ATOM 2779 C CA . VAL A 1 350 ? -29.597 -77.131 -0.795 1.00 58.22 350 VAL A CA 1
ATOM 2780 C C . VAL A 1 350 ? -29.513 -78.505 -0.104 1.00 58.22 350 VAL A C 1
ATOM 2782 O O . VAL A 1 350 ? -29.325 -79.518 -0.766 1.00 58.22 350 VAL A O 1
ATOM 2785 N N . ARG A 1 351 ? -29.707 -78.574 1.223 1.00 50.78 351 ARG A N 1
ATOM 2786 C CA . ARG A 1 351 ? -29.710 -79.832 2.006 1.00 50.78 351 ARG A CA 1
ATOM 2787 C C . ARG A 1 351 ? -31.092 -80.269 2.512 1.00 50.78 351 ARG A C 1
ATOM 2789 O O . ARG A 1 351 ? -31.162 -80.984 3.512 1.00 50.78 351 ARG A O 1
ATOM 2796 N N . LYS A 1 352 ? -32.173 -79.825 1.874 1.00 45.97 352 LYS A N 1
ATOM 2797 C CA . LYS A 1 352 ? -33.530 -80.318 2.143 1.00 45.97 352 LYS A CA 1
ATOM 2798 C C . LYS A 1 352 ? -34.080 -81.082 0.958 1.00 45.97 352 LYS A C 1
ATOM 2800 O O . LYS A 1 352 ? -33.832 -80.623 -0.177 1.00 45.97 352 LYS A O 1
#

Foldseek 3Di:
DDDDDDDPVVVVVVVPPDPPDDDDPPVVVVVVVVVVVVVCVVCVPVPPPDPPPPPDDFDAQQNDQDPVVQQAGPVRFGWDQDPVVSGIHGDDFQQVAQDQAQVVSVVGPVQWFHLRGTIHGAAAQQVRPDQRRQQAHPVGGKDFDDPDPPDRTGIHHPDPPPPPPPPDDDDDDPDPPPVVVVVVVVVVVVVPPPVPPPQDPLGGWDWQVVDVVTDTDRDAQQNPDWDPWDAQVCSCPVGVSAQWGDPRGTIHHFAAQQVDDQVRQAAHPLGGWDQADDPPDPDDHTGIHDDDPVNDPDPDPVVRVVSVVVVVVVVVVVVVVVVVVVCVVVVVVVVVVVVVVVVVVVVVVVVD

pLDDT: mean 75.51, std 19.18, range [29.67, 97.12]

Organism: Paramecium tetraurelia (NCBI:txid5888)

Radius of gyration: 37.03 Å; chains: 1; bounding box: 82×108×99 Å

Sequence (352 aa):
MHVSILSPLDILKNVFMNPLFVETKTVRMHLLHTMRIFFAMKYPHIVQLQEKVVLYKEYSCEDLLTKTKCTQDYQGKSCLWMNLTQTCVTFSQCSDVKKTTLSECQQYSEQCTSNGINCISYQKCSEYTNSTSCKKGTDGECGWVIEQLNQEPKCQIFQNVAPKRTVNNTRIPVLLTVKIALKQVIVNHIRLNMVGNSSGIDGPCFWNESQSPPVCRLQQCVDIPLVPYMTYQYCSTFNPKLNCTTNTIYCVDKKLCSSYSEQECYEGTDGPCVFAIPLKQSSGTKQCRAKDCTDYIETTTEACSKLQIWLHFQMVSVVLINLIVLNILLKPLVILMESMEYAFSRDRNVRK

InterPro domains:
  IPR002895 Paramecium surface antigen [PF01508] (100-147)
  IPR002895 Paramecium surface antigen [SM00639] (99-156)
  IPR002895 Paramecium surface antigen [SM00639] (229-294)

Secondary structure (DSSP, 8-state):
-------HHHHHHHHH--------HHHHHHHHHHHHHHHHHH-GGG--------------GGG--SGGGTTB-TT--BEEEETTTTEEEE---GGG----SHHHHHTT-TTEEE-SSSEEE---GGG--STTTTTEETTEEEEEE--STTS--EEEE----------------TTSSHHHHHHHHHHHHHHTS-----EETTEEEEEETTSSSPEEEE--GGGSPP-SS--HHHHHHH-TTS-EEE-SSSEEE---GGG--GGG-SEETTEEEEEEPPTT-SSS--EEEEPPGGG-S---HHHHHHHHHHHHHHHHHHHHHHHHHHHHHHHHHHHHHHHHHHHHHHHHTT--